Protein AF-H2XNR4-F1 (afdb_monomer_lite)

Organism: Ciona intestinalis (NCBI:txid7719)

Structure (mmCIF, N/CA/C/O backbone):
data_AF-H2XNR4-F1
#
_entry.id   AF-H2XNR4-F1
#
loop_
_atom_site.group_PDB
_atom_site.id
_atom_site.type_symbol
_atom_site.label_atom_id
_atom_site.label_alt_id
_atom_site.label_comp_id
_atom_site.label_asym_id
_atom_site.label_entity_id
_atom_site.label_seq_id
_atom_site.pdbx_PDB_ins_code
_atom_site.Cartn_x
_atom_site.Cartn_y
_atom_site.Cartn_z
_atom_site.occupancy
_atom_site.B_iso_or_equiv
_atom_site.auth_seq_id
_atom_site.auth_comp_id
_atom_site.auth_asym_id
_atom_site.auth_atom_id
_atom_site.pdbx_PDB_model_num
ATOM 1 N N . MET A 1 1 ? 5.980 47.646 26.791 1.00 34.38 1 MET A N 1
ATOM 2 C CA . MET A 1 1 ? 5.464 47.049 25.540 1.00 34.38 1 MET A CA 1
ATOM 3 C C . MET A 1 1 ? 6.617 46.325 24.869 1.00 34.38 1 MET A C 1
ATOM 5 O O . MET A 1 1 ? 7.585 46.977 24.509 1.00 34.38 1 MET A O 1
ATOM 9 N N . LYS A 1 2 ? 6.590 44.990 24.825 1.00 29.12 2 LYS A N 1
ATOM 10 C CA . LYS A 1 2 ? 7.646 44.173 24.212 1.00 29.12 2 LYS A CA 1
ATOM 11 C C . LYS A 1 2 ? 7.011 43.390 23.066 1.00 29.12 2 LYS A C 1
ATOM 13 O O . LYS A 1 2 ? 6.157 42.546 23.316 1.00 29.12 2 LYS A O 1
ATOM 18 N N . CYS A 1 3 ? 7.383 43.727 21.834 1.00 31.08 3 CYS A N 1
ATOM 19 C CA . CYS A 1 3 ? 6.982 42.993 20.640 1.00 31.08 3 CYS A CA 1
ATOM 20 C C . CYS A 1 3 ? 7.681 41.633 20.652 1.00 31.08 3 CYS A C 1
ATOM 22 O O . CYS A 1 3 ? 8.896 41.557 20.483 1.00 31.08 3 CYS A O 1
ATOM 24 N N . ILE A 1 4 ? 6.918 40.570 20.890 1.00 33.22 4 ILE A N 1
ATOM 25 C CA . ILE A 1 4 ? 7.390 39.199 20.718 1.00 33.22 4 ILE A CA 1
ATOM 26 C C . ILE A 1 4 ? 7.272 38.891 19.228 1.00 33.22 4 ILE A C 1
ATOM 28 O O . ILE A 1 4 ? 6.173 38.782 18.689 1.00 33.22 4 ILE A O 1
ATOM 32 N N . TRP A 1 5 ? 8.419 38.806 18.561 1.00 29.44 5 TRP A N 1
ATOM 33 C CA . TRP A 1 5 ? 8.521 38.272 17.213 1.00 29.44 5 TRP A CA 1
ATOM 34 C C . TRP A 1 5 ? 8.262 36.768 17.293 1.00 29.44 5 TRP A C 1
ATOM 36 O O . TRP A 1 5 ? 9.130 36.008 17.718 1.00 29.44 5 TRP A O 1
ATOM 46 N N . PHE A 1 6 ? 7.063 36.330 16.907 1.00 33.62 6 PHE A N 1
ATOM 47 C CA . PHE A 1 6 ? 6.875 34.941 16.510 1.00 33.62 6 PHE A CA 1
ATOM 48 C C . PHE A 1 6 ? 7.691 34.740 15.236 1.00 33.62 6 PHE A C 1
ATOM 50 O O . PHE A 1 6 ? 7.282 35.140 14.147 1.00 33.62 6 PHE A O 1
ATOM 57 N N . VAL A 1 7 ? 8.874 34.147 15.385 1.00 34.25 7 VAL A N 1
ATOM 58 C CA . VAL A 1 7 ? 9.553 33.478 14.281 1.00 34.25 7 VAL A CA 1
ATOM 59 C C . VAL A 1 7 ? 8.642 32.315 13.904 1.00 34.25 7 VAL A C 1
ATOM 61 O O . VAL A 1 7 ? 8.695 31.240 14.496 1.00 34.25 7 VAL A O 1
ATOM 64 N N . LEU A 1 8 ? 7.730 32.573 12.968 1.00 34.62 8 LEU A N 1
ATOM 65 C CA . LEU A 1 8 ? 7.047 31.534 12.222 1.00 34.62 8 LEU A CA 1
ATOM 66 C C . LEU A 1 8 ? 8.155 30.814 11.441 1.00 34.62 8 LEU A C 1
ATOM 68 O O . LEU A 1 8 ? 8.546 31.242 10.357 1.00 34.62 8 LEU A O 1
ATOM 72 N N . LEU A 1 9 ? 8.701 29.742 12.019 1.00 33.28 9 LEU A N 1
ATOM 73 C CA . LEU A 1 9 ? 9.361 28.682 11.264 1.00 33.28 9 LEU A CA 1
ATOM 74 C C . LEU A 1 9 ? 8.267 28.017 10.424 1.00 33.28 9 LEU A C 1
ATOM 76 O O . LEU A 1 9 ? 7.762 26.945 10.740 1.00 33.28 9 LEU A O 1
ATOM 80 N N . VAL A 1 10 ? 7.833 28.717 9.376 1.00 36.38 10 VAL A N 1
ATOM 81 C CA . VAL A 1 10 ? 7.214 28.072 8.231 1.00 36.38 10 VAL A CA 1
ATOM 82 C C . VAL A 1 10 ? 8.369 27.296 7.631 1.00 36.38 10 VAL A C 1
ATOM 84 O O . VAL A 1 10 ? 9.196 27.865 6.919 1.00 36.38 10 VAL A O 1
ATOM 87 N N . GLU A 1 11 ? 8.460 26.003 7.936 1.00 33.47 11 GLU A N 1
ATOM 88 C CA . GLU A 1 11 ? 8.956 25.097 6.914 1.00 33.47 11 GLU A CA 1
ATOM 89 C C . GLU A 1 11 ? 7.993 25.283 5.749 1.00 33.47 11 GLU A C 1
ATOM 91 O O . GLU A 1 11 ? 6.908 24.706 5.675 1.00 33.47 11 GLU A O 1
ATOM 96 N N . VAL A 1 12 ? 8.353 26.226 4.879 1.00 36.81 12 VAL A N 1
ATOM 97 C CA . VAL A 1 12 ? 7.831 26.273 3.536 1.00 36.81 12 VAL A CA 1
ATOM 98 C C . VAL A 1 12 ? 8.310 24.935 3.021 1.00 36.81 12 VAL A C 1
ATOM 100 O O . VAL A 1 12 ? 9.491 24.789 2.711 1.00 36.81 12 VAL A O 1
ATOM 103 N N . MET A 1 13 ? 7.430 23.929 3.027 1.00 38.56 13 MET A N 1
ATOM 104 C CA . MET A 1 13 ? 7.591 22.801 2.134 1.00 38.56 13 MET A CA 1
ATOM 105 C C . MET A 1 13 ? 7.579 23.454 0.766 1.00 38.56 13 MET A C 1
ATOM 107 O O . MET A 1 13 ? 6.524 23.711 0.185 1.00 38.56 13 MET A O 1
ATOM 111 N N . SER A 1 14 ? 8.756 23.871 0.317 1.00 37.69 14 SER A N 1
ATOM 112 C CA . SER A 1 14 ? 8.965 24.262 -1.042 1.00 37.69 14 SER A CA 1
ATOM 113 C C . SER A 1 14 ? 8.650 22.981 -1.786 1.00 37.69 14 SER A C 1
ATOM 115 O O . SER A 1 14 ? 9.439 22.041 -1.842 1.00 37.69 14 SER A O 1
ATOM 117 N N . VAL A 1 15 ? 7.429 22.921 -2.312 1.00 42.47 15 VAL A N 1
ATOM 118 C CA . VAL A 1 15 ? 7.098 22.087 -3.455 1.00 42.47 15 VAL A CA 1
ATOM 119 C C . VAL A 1 15 ? 7.904 22.694 -4.600 1.00 42.47 15 VAL A C 1
ATOM 121 O O . VAL A 1 15 ? 7.387 23.354 -5.490 1.00 42.47 15 VAL A O 1
ATOM 124 N N . VAL A 1 16 ? 9.230 22.573 -4.505 1.00 39.50 16 VAL A N 1
ATOM 125 C CA . VAL A 1 16 ? 10.059 22.475 -5.682 1.00 39.50 16 VAL A CA 1
ATOM 126 C C . VAL A 1 16 ? 9.494 21.253 -6.366 1.00 39.50 16 VAL A C 1
ATOM 128 O O . VAL A 1 16 ? 9.394 20.210 -5.724 1.00 39.50 16 VAL A O 1
ATOM 131 N N 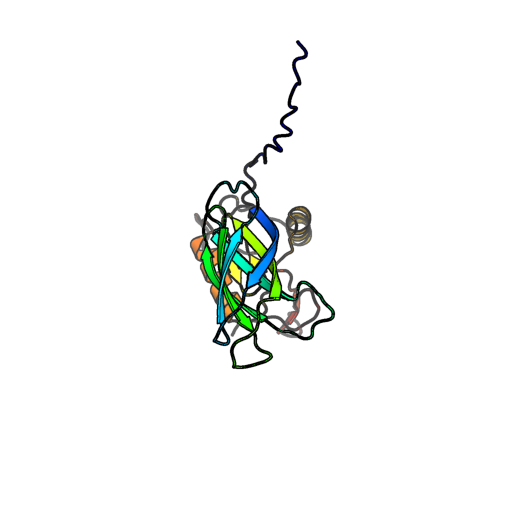. ASP A 1 17 ? 9.049 21.480 -7.593 1.00 47.00 17 ASP A N 1
ATOM 132 C CA . ASP A 1 17 ? 8.552 20.638 -8.685 1.00 47.00 17 ASP A CA 1
ATOM 133 C C . ASP A 1 17 ? 9.186 19.231 -8.827 1.00 47.00 17 ASP A C 1
ATOM 135 O O . ASP A 1 17 ? 9.475 18.730 -9.912 1.00 47.00 17 ASP A O 1
ATOM 139 N N . SER A 1 18 ? 9.457 18.556 -7.718 1.00 53.56 18 SER A N 1
ATOM 140 C CA . SER A 1 18 ? 9.774 17.153 -7.687 1.00 53.56 18 SER A CA 1
ATOM 141 C C . SER A 1 18 ? 8.444 16.480 -7.957 1.00 53.56 18 SER A C 1
ATOM 143 O O . SER A 1 18 ? 7.529 16.575 -7.139 1.00 53.56 18 SER A O 1
ATOM 145 N N . HIS A 1 19 ? 8.325 15.759 -9.066 1.00 64.75 19 HIS A N 1
ATOM 146 C CA . HIS A 1 19 ? 7.203 14.853 -9.333 1.00 64.75 19 HIS A CA 1
ATOM 147 C C . HIS A 1 19 ? 7.166 13.677 -8.324 1.00 64.75 19 HIS A C 1
ATOM 149 O O . HIS A 1 19 ? 6.643 12.599 -8.599 1.00 64.75 19 HIS A O 1
ATOM 155 N N . ARG A 1 20 ? 7.779 13.856 -7.151 1.00 73.69 20 ARG A N 1
ATOM 156 C CA . ARG A 1 20 ? 7.877 12.912 -6.064 1.00 73.69 20 ARG A CA 1
ATOM 157 C C . ARG A 1 20 ? 6.566 12.936 -5.270 1.00 73.69 20 ARG A C 1
ATOM 159 O O . ARG A 1 20 ? 6.111 14.007 -4.868 1.00 73.69 20 ARG A O 1
ATOM 166 N N . PRO A 1 21 ? 6.009 11.758 -4.966 1.00 79.75 21 PRO A N 1
ATOM 167 C CA . PRO A 1 21 ? 5.040 11.571 -3.897 1.00 79.75 21 PRO A CA 1
ATOM 168 C C . PRO A 1 21 ? 5.438 12.288 -2.598 1.00 79.75 21 PRO A C 1
ATOM 170 O O . PRO A 1 21 ? 6.484 11.997 -2.015 1.00 79.75 21 PRO A O 1
ATOM 173 N N . LEU A 1 22 ? 4.585 13.182 -2.101 1.00 83.69 22 LEU A N 1
ATOM 174 C CA . LEU A 1 22 ? 4.679 13.668 -0.729 1.00 83.69 22 LEU A CA 1
ATOM 175 C C . LEU A 1 22 ? 4.182 12.556 0.196 1.00 83.69 22 LEU A C 1
ATOM 177 O O . LEU A 1 22 ? 3.009 12.187 0.168 1.00 83.69 22 LEU A O 1
ATOM 181 N N . THR A 1 23 ? 5.086 12.030 1.010 1.00 86.06 23 THR A N 1
ATOM 182 C CA . THR A 1 23 ? 4.818 10.944 1.953 1.00 86.06 23 THR A CA 1
ATOM 183 C C . THR A 1 23 ? 4.864 11.469 3.379 1.00 86.06 23 THR A C 1
ATOM 185 O O . THR A 1 23 ? 5.853 12.096 3.752 1.00 86.06 23 THR A O 1
ATOM 188 N N . ASN A 1 24 ? 3.845 11.175 4.183 1.00 88.75 24 ASN A N 1
ATOM 189 C CA . ASN A 1 24 ? 3.794 11.558 5.596 1.00 88.75 24 ASN A CA 1
ATOM 190 C C . ASN A 1 24 ? 3.472 10.344 6.463 1.0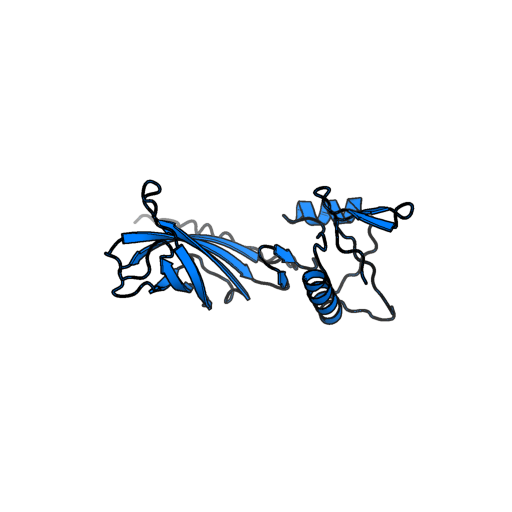0 88.75 24 ASN A C 1
ATOM 192 O O . ASN A 1 24 ? 2.811 9.418 6.000 1.00 88.75 24 ASN A O 1
ATOM 196 N N . GLY A 1 25 ? 3.873 10.369 7.728 1.00 92.38 25 GLY A N 1
ATOM 197 C CA . GLY A 1 25 ? 3.494 9.346 8.693 1.00 92.38 25 GLY A CA 1
ATOM 198 C C . GLY A 1 25 ? 3.378 9.915 10.094 1.00 92.38 25 GLY A C 1
ATOM 199 O O . GLY A 1 25 ? 3.885 11.000 10.381 1.00 92.38 25 GLY A O 1
ATOM 200 N N . GLY A 1 26 ? 2.703 9.174 10.959 1.00 94.69 26 GLY A N 1
ATOM 201 C CA . GLY A 1 26 ? 2.514 9.560 12.344 1.00 94.69 26 GLY A CA 1
ATOM 202 C C . GLY A 1 26 ? 1.757 8.506 13.131 1.00 94.69 26 GLY A C 1
ATOM 203 O O . GLY A 1 26 ? 1.441 7.429 12.629 1.00 94.69 26 GLY A O 1
ATOM 204 N N . SER A 1 27 ? 1.452 8.853 14.373 1.00 96.31 27 SER A N 1
ATOM 205 C CA . SER A 1 27 ? 0.679 8.015 15.280 1.00 96.31 27 SER A CA 1
ATOM 206 C C . SER A 1 27 ? -0.340 8.877 16.009 1.00 96.31 27 SER A C 1
ATOM 208 O O . SER A 1 27 ? -0.062 10.032 16.332 1.00 96.31 27 SER A O 1
ATOM 210 N N . TYR A 1 28 ? -1.515 8.323 16.282 1.00 96.94 28 TYR A N 1
ATOM 211 C CA . TYR A 1 28 ? -2.563 9.003 17.035 1.00 96.94 28 TYR A CA 1
ATOM 212 C C . TYR A 1 28 ? -3.223 8.021 17.995 1.00 96.94 28 TYR A C 1
ATOM 214 O O . TYR A 1 28 ? -3.577 6.905 17.610 1.00 96.94 28 TYR A O 1
ATOM 222 N N . GLU A 1 29 ? -3.377 8.424 19.252 1.00 97.50 29 GLU A N 1
ATOM 223 C CA . GLU A 1 29 ? -4.048 7.601 20.250 1.00 97.50 29 GLU A CA 1
ATOM 224 C C . GLU A 1 29 ? -5.550 7.885 20.263 1.00 97.50 29 GLU A C 1
ATOM 226 O O . GLU A 1 29 ? -5.987 9.032 20.343 1.00 97.50 29 GLU A O 1
ATOM 231 N N . VAL A 1 30 ? -6.342 6.815 20.233 1.00 96.44 30 VAL A N 1
ATOM 232 C CA . VAL A 1 30 ? -7.797 6.852 20.375 1.00 96.44 30 VAL A CA 1
ATOM 233 C C . VAL A 1 30 ? -8.223 5.996 21.561 1.00 96.44 30 VAL A C 1
ATOM 235 O O . VAL A 1 30 ? -7.723 4.892 21.768 1.00 96.44 30 VAL A O 1
ATOM 238 N N . SER A 1 31 ? -9.176 6.492 22.350 1.00 95.50 31 SER A N 1
ATOM 239 C CA . SER A 1 31 ? -9.790 5.727 23.439 1.00 95.50 31 SER A CA 1
ATOM 240 C C . SER A 1 31 ? -11.157 5.215 22.997 1.00 95.50 31 SER A C 1
ATOM 242 O O . SER A 1 31 ? -12.114 5.988 22.905 1.00 95.50 31 SER A O 1
ATOM 244 N N . LEU A 1 32 ? -11.248 3.913 22.722 1.00 93.81 32 LEU A N 1
ATOM 245 C CA . LEU A 1 32 ? -12.424 3.284 22.116 1.00 93.81 32 LEU A CA 1
ATOM 246 C C . LEU A 1 32 ? -12.960 2.150 22.981 1.00 93.81 32 LEU A C 1
ATOM 248 O O . LEU A 1 32 ? -12.201 1.462 23.654 1.00 93.81 32 LEU A O 1
ATOM 252 N N . PHE A 1 33 ? -14.268 1.930 22.902 1.00 92.38 33 PHE A N 1
ATOM 253 C CA . PHE A 1 33 ? -14.963 0.757 23.427 1.00 92.38 33 PHE A CA 1
ATOM 254 C C . PHE A 1 33 ? -15.975 0.294 22.380 1.00 92.38 33 PHE A C 1
ATOM 256 O O . PHE A 1 33 ? -16.395 1.094 21.542 1.00 92.38 33 PHE A O 1
ATOM 263 N N . SER A 1 34 ? -16.387 -0.969 22.422 1.00 92.62 34 SER A N 1
ATOM 264 C CA . SER A 1 34 ? -17.454 -1.442 21.542 1.00 92.62 34 SER A CA 1
ATOM 265 C C . SER A 1 34 ? -18.227 -2.588 22.167 1.00 92.62 34 SER A C 1
ATOM 267 O O . SER A 1 34 ? -17.665 -3.437 22.847 1.00 92.62 34 SER A O 1
ATOM 269 N N . THR A 1 35 ? -19.531 -2.648 21.905 1.00 91.44 35 THR A N 1
ATOM 270 C CA . THR A 1 35 ? -20.361 -3.820 22.227 1.00 91.44 35 THR A CA 1
ATOM 271 C C . THR A 1 35 ? -20.208 -4.941 21.193 1.00 91.44 35 THR A C 1
ATOM 273 O O . THR A 1 35 ? -20.699 -6.049 21.403 1.00 91.44 35 THR A O 1
ATOM 276 N N . LYS A 1 36 ? -19.506 -4.672 20.086 1.00 91.75 36 LYS A N 1
ATOM 277 C CA . LYS A 1 36 ? -19.174 -5.610 19.007 1.00 91.75 36 LYS A CA 1
ATOM 278 C C . LYS A 1 36 ? -17.655 -5.713 18.854 1.00 91.75 36 LYS A C 1
ATOM 280 O O . LYS A 1 36 ? -16.917 -4.911 19.411 1.00 91.75 36 LYS A O 1
ATOM 285 N N . ALA A 1 37 ? -17.189 -6.627 18.009 1.00 91.31 37 ALA A N 1
ATOM 286 C CA . ALA A 1 37 ? -15.773 -6.731 17.659 1.00 91.31 37 ALA A CA 1
ATOM 287 C C . ALA A 1 37 ? -15.244 -5.564 16.795 1.00 91.31 37 ALA A C 1
ATOM 289 O O . ALA A 1 37 ? -14.146 -5.661 16.263 1.00 91.31 37 ALA A O 1
ATOM 290 N N . LYS A 1 38 ? -16.004 -4.485 16.583 1.00 95.12 38 LYS A N 1
ATOM 291 C CA . LYS A 1 38 ? -15.644 -3.396 15.663 1.00 95.12 38 LYS A CA 1
ATOM 292 C C . LYS A 1 38 ? -16.021 -2.044 16.243 1.00 95.12 38 LYS A C 1
ATOM 294 O O . LYS A 1 38 ? -17.085 -1.918 16.852 1.00 95.12 38 LYS A O 1
ATOM 299 N N . SER A 1 39 ? -15.182 -1.036 16.033 1.00 96.19 39 SER A N 1
ATOM 300 C CA . SER A 1 39 ? -15.457 0.362 16.377 1.00 96.19 39 SER A CA 1
ATOM 301 C C . SER A 1 39 ? -14.957 1.285 15.276 1.00 96.19 39 SER A C 1
ATOM 303 O O . SER A 1 39 ? -13.919 1.025 14.677 1.00 96.19 39 SER A O 1
ATOM 305 N N . ILE A 1 40 ? -15.660 2.393 15.053 1.00 97.19 40 ILE A N 1
ATOM 306 C CA . ILE A 1 40 ? -15.215 3.449 14.140 1.00 97.19 40 ILE A CA 1
ATOM 307 C C . ILE A 1 40 ? -14.445 4.504 14.935 1.00 97.19 40 ILE A C 1
ATOM 309 O O . ILE A 1 40 ? -14.815 4.819 16.068 1.00 97.19 40 ILE A O 1
ATOM 313 N N . ALA A 1 41 ? -13.382 5.044 14.344 1.00 97.31 41 ALA A N 1
ATOM 314 C CA . ALA A 1 41 ? -12.635 6.168 14.887 1.00 97.31 41 ALA A CA 1
ATOM 315 C C . ALA A 1 41 ? -12.205 7.131 13.781 1.00 97.31 41 ALA A C 1
ATOM 317 O O . ALA A 1 41 ? -11.940 6.722 12.652 1.00 97.31 41 ALA A O 1
ATOM 318 N N . GLU A 1 42 ? -12.111 8.411 14.127 1.00 98.06 42 GLU A N 1
ATOM 319 C CA . GLU A 1 42 ? -11.472 9.416 13.285 1.00 98.06 42 GLU A CA 1
ATOM 320 C C . GLU A 1 42 ? -10.057 9.668 13.803 1.00 98.06 42 GLU A C 1
ATOM 322 O O . GLU A 1 42 ? -9.851 9.949 14.984 1.00 98.06 42 GLU A O 1
ATOM 327 N N . VAL A 1 43 ? -9.081 9.536 12.909 1.00 97.81 43 VAL A N 1
ATOM 328 C CA . VAL A 1 43 ? -7.660 9.699 13.200 1.00 97.81 43 VAL A CA 1
ATOM 329 C C . VAL A 1 43 ? -7.181 10.989 12.554 1.00 97.81 43 VAL A C 1
ATOM 331 O O . VAL A 1 43 ? -7.339 11.185 11.351 1.00 97.81 43 VAL A O 1
ATOM 334 N N . ILE A 1 44 ? -6.610 11.883 13.359 1.00 96.00 44 ILE A N 1
ATOM 335 C CA . ILE A 1 44 ? -6.176 13.213 12.924 1.00 96.00 44 ILE A CA 1
ATOM 336 C C . ILE A 1 44 ? -4.689 13.158 12.568 1.00 96.00 44 ILE A C 1
ATOM 338 O O . ILE A 1 44 ? -3.884 12.669 13.358 1.00 96.00 44 ILE A O 1
ATOM 342 N N . TYR A 1 45 ? -4.299 13.705 11.412 1.00 93.31 45 TYR A N 1
ATOM 343 C CA . TYR A 1 45 ? -2.887 13.689 10.997 1.00 93.31 45 TYR A CA 1
ATOM 344 C C . TYR A 1 45 ? -1.998 14.648 11.804 1.00 93.31 45 TYR A C 1
ATOM 346 O O . TYR A 1 45 ? -0.779 14.517 11.793 1.00 93.31 45 TYR A O 1
ATOM 354 N N . MET A 1 46 ? -2.599 15.651 12.454 1.00 89.94 46 MET A N 1
ATOM 355 C CA . MET A 1 46 ? -1.912 16.757 13.138 1.00 89.94 46 MET A CA 1
ATOM 356 C C . MET A 1 46 ? -0.946 17.542 12.233 1.00 89.94 46 MET A C 1
ATOM 358 O O . MET A 1 46 ? 0.069 18.065 12.684 1.00 89.94 46 MET A O 1
ATOM 362 N N . MET A 1 47 ? -1.282 17.657 10.947 1.00 87.00 47 MET A N 1
ATOM 363 C CA . MET A 1 47 ? -0.494 18.387 9.955 1.00 87.00 47 MET A CA 1
ATOM 364 C C . MET A 1 47 ? -1.382 19.119 8.952 1.00 87.00 47 MET A C 1
ATOM 366 O O . MET A 1 47 ? -2.507 18.708 8.661 1.00 87.00 47 MET A O 1
ATOM 370 N N . CYS A 1 48 ? -0.849 20.207 8.401 1.00 85.69 48 CYS A N 1
ATOM 371 C CA . CYS A 1 48 ? -1.496 20.996 7.362 1.00 85.69 48 CYS A CA 1
ATOM 372 C C . CYS A 1 48 ? -1.165 20.418 5.982 1.00 85.69 48 CYS A C 1
ATOM 374 O O . CYS A 1 48 ? -0.209 20.842 5.336 1.00 85.69 48 CYS A O 1
ATOM 376 N N . LEU A 1 49 ? -1.955 19.444 5.526 1.00 86.56 49 LEU A N 1
ATOM 377 C CA . LEU A 1 49 ? -1.760 18.848 4.205 1.00 86.56 49 LEU A CA 1
ATOM 378 C C . LEU A 1 49 ? -2.192 19.803 3.078 1.00 86.56 49 LEU A C 1
ATOM 380 O O . LEU A 1 49 ? -3.213 20.489 3.209 1.00 86.56 49 LEU A O 1
ATOM 384 N N . PRO A 1 50 ? -1.476 19.835 1.938 1.00 87.44 50 PRO A N 1
ATOM 385 C CA . PRO A 1 50 ? -1.828 20.706 0.816 1.00 87.44 50 PRO A CA 1
ATOM 386 C C . PRO A 1 50 ? -3.166 20.308 0.166 1.00 87.44 50 PRO A C 1
ATOM 388 O O . PRO A 1 50 ? -3.988 21.175 -0.142 1.00 87.44 50 PRO A O 1
ATOM 391 N N . LYS A 1 51 ? -3.442 19.001 0.050 1.00 91.38 51 LYS A N 1
ATOM 392 C CA . LYS A 1 51 ? -4.716 18.419 -0.414 1.00 91.38 51 LYS A CA 1
ATOM 393 C C . LYS A 1 51 ? -5.069 17.153 0.382 1.00 91.38 51 LYS A C 1
ATOM 395 O O . LYS A 1 51 ? -4.316 16.756 1.265 1.00 91.38 51 LYS A O 1
ATOM 400 N N . VAL A 1 52 ? -6.221 16.550 0.084 1.00 93.50 52 VAL A N 1
ATOM 401 C CA . VAL A 1 52 ? -6.594 15.218 0.596 1.00 93.50 52 VAL A CA 1
ATOM 402 C C . VAL A 1 52 ? -5.565 14.189 0.105 1.00 93.50 52 VAL A C 1
ATOM 404 O O . VAL A 1 52 ? -5.235 14.235 -1.084 1.00 93.50 52 VAL A O 1
ATOM 407 N N . PRO A 1 53 ? -5.038 13.298 0.968 1.00 93.25 53 PRO A N 1
ATOM 408 C CA . PRO A 1 53 ? -4.178 12.214 0.513 1.00 93.25 53 PRO A CA 1
ATOM 409 C C . PRO A 1 53 ? -4.836 11.324 -0.531 1.00 93.25 53 PRO A C 1
ATOM 411 O O . PRO A 1 53 ? -6.021 11.018 -0.436 1.00 93.25 53 PRO A O 1
ATOM 414 N N . ASP A 1 54 ? -4.043 10.883 -1.503 1.00 90.31 54 ASP A N 1
ATOM 415 C CA . ASP A 1 54 ? -4.488 9.935 -2.524 1.00 90.31 54 ASP A CA 1
ATOM 416 C C . ASP A 1 54 ? -4.529 8.502 -1.948 1.00 90.31 54 ASP A C 1
ATOM 418 O O . ASP A 1 54 ? -5.255 7.642 -2.444 1.00 90.31 54 ASP A O 1
ATOM 422 N N . TYR A 1 55 ? -3.782 8.249 -0.863 1.00 91.19 55 TYR A N 1
ATOM 423 C CA . TYR A 1 55 ? -3.770 6.977 -0.143 1.00 91.19 55 TYR A CA 1
ATOM 424 C C . TYR A 1 55 ? -3.400 7.142 1.336 1.00 91.19 55 TYR A C 1
ATOM 426 O O . TYR A 1 55 ? -2.585 7.999 1.695 1.00 91.19 55 TYR A O 1
ATOM 434 N N . VAL A 1 56 ? -3.943 6.256 2.176 1.00 92.56 56 VAL A N 1
ATOM 435 C CA . VAL A 1 56 ? -3.565 6.075 3.582 1.00 92.56 56 VAL A CA 1
ATOM 436 C C . VAL A 1 56 ? -3.436 4.584 3.877 1.00 92.56 56 VAL A C 1
ATOM 438 O O . VAL A 1 56 ? -4.301 3.792 3.513 1.00 92.56 56 VAL A O 1
ATOM 441 N N . HIS A 1 57 ? -2.374 4.214 4.584 1.00 93.19 57 HIS A N 1
ATOM 442 C CA . HIS A 1 57 ? -2.221 2.929 5.250 1.00 93.19 57 HIS A CA 1
ATOM 443 C C . HIS A 1 57 ? -2.196 3.158 6.758 1.00 93.19 57 HIS A C 1
ATOM 445 O O . HIS A 1 57 ? -1.570 4.108 7.227 1.00 93.19 57 HIS A O 1
ATOM 451 N N . ALA A 1 58 ? -2.848 2.287 7.521 1.00 96.06 58 ALA A N 1
ATOM 452 C CA . ALA A 1 58 ? -2.848 2.377 8.970 1.00 96.06 58 ALA A CA 1
ATOM 453 C C . ALA A 1 58 ? -2.821 0.993 9.617 1.00 96.06 58 ALA A C 1
ATOM 455 O O . ALA A 1 58 ? -3.381 0.030 9.096 1.00 96.06 58 ALA A O 1
ATOM 456 N N . THR A 1 59 ? -2.200 0.932 10.788 1.00 97.19 59 THR A N 1
ATOM 457 C CA . THR A 1 59 ? -2.163 -0.232 11.671 1.00 97.19 59 THR A CA 1
ATOM 458 C C . THR A 1 59 ? -2.531 0.199 13.080 1.00 97.19 59 THR A C 1
ATOM 460 O O . THR A 1 59 ? -2.245 1.325 13.478 1.00 97.19 59 THR A O 1
ATOM 463 N N . ALA A 1 60 ? -3.145 -0.692 13.852 1.00 97.25 60 ALA A N 1
ATOM 464 C CA . ALA A 1 60 ? -3.520 -0.414 15.231 1.00 97.25 60 ALA A CA 1
ATOM 465 C C . ALA A 1 60 ? -2.820 -1.382 16.184 1.00 97.25 60 ALA A C 1
ATOM 467 O O . ALA A 1 60 ? -2.698 -2.578 15.912 1.00 97.25 60 ALA A O 1
ATOM 468 N N . ARG A 1 61 ? -2.387 -0.856 17.327 1.00 96.25 61 ARG A N 1
ATOM 469 C CA . ARG A 1 61 ? -1.778 -1.619 18.419 1.00 96.25 61 ARG A CA 1
ATOM 470 C C . ARG A 1 61 ? -2.275 -1.093 19.763 1.00 96.25 61 ARG A C 1
ATOM 472 O O . ARG A 1 61 ? -2.645 0.081 19.854 1.00 96.25 61 ARG A O 1
ATOM 479 N N . PRO A 1 62 ? -2.283 -1.915 20.823 1.00 96.00 62 PRO A N 1
ATOM 480 C CA . PRO A 1 62 ? -2.576 -1.395 22.149 1.00 96.00 62 PRO A CA 1
ATOM 481 C C . PRO A 1 62 ? -1.531 -0.334 22.522 1.00 96.00 62 PRO A C 1
ATOM 483 O O . PRO A 1 62 ? -0.334 -0.528 22.292 1.00 96.00 62 PRO A O 1
ATOM 486 N N . SER A 1 63 ? -1.969 0.788 23.102 1.00 95.75 63 SER A N 1
ATOM 487 C CA . SER A 1 63 ? -1.030 1.826 23.556 1.00 95.75 63 SER A CA 1
ATOM 488 C C . SER A 1 63 ? -0.107 1.310 24.661 1.00 95.75 63 SER A C 1
ATOM 490 O O . SER A 1 63 ? 1.056 1.697 24.728 1.00 95.75 63 SER A O 1
ATOM 492 N N . ASN A 1 64 ? -0.603 0.388 25.496 1.00 93.81 64 ASN A N 1
ATOM 493 C CA . ASN A 1 64 ? 0.232 -0.404 26.390 1.00 93.81 64 ASN A CA 1
ATOM 494 C C . ASN A 1 64 ? 0.709 -1.678 25.658 1.00 93.81 64 ASN A C 1
ATOM 496 O O . ASN A 1 64 ? -0.095 -2.599 25.486 1.00 93.81 64 ASN A O 1
ATOM 500 N N . PRO A 1 65 ? 1.993 -1.774 25.265 1.00 91.12 65 PRO A N 1
ATOM 501 C CA . PRO A 1 65 ? 2.504 -2.892 24.469 1.00 91.12 65 PRO A CA 1
ATOM 502 C C . PRO A 1 65 ? 2.532 -4.226 25.230 1.00 91.12 65 PRO A C 1
ATOM 504 O O . PRO A 1 65 ? 2.675 -5.274 24.609 1.00 91.12 65 PRO A O 1
ATOM 507 N N . SER A 1 66 ? 2.380 -4.210 26.558 1.00 93.50 66 SER A N 1
ATOM 508 C CA . SER A 1 66 ? 2.284 -5.426 27.373 1.00 93.50 66 SER A CA 1
ATOM 509 C C . SER A 1 66 ? 0.934 -6.141 27.228 1.00 93.50 66 SER A C 1
ATOM 511 O O . SER A 1 66 ? 0.791 -7.270 27.694 1.00 93.50 66 SER A O 1
ATOM 513 N N . LEU A 1 67 ? -0.073 -5.496 26.624 1.00 90.62 67 LEU A N 1
ATOM 514 C CA . LEU A 1 67 ? -1.380 -6.106 26.386 1.00 90.62 67 LEU A CA 1
ATOM 515 C C . LEU A 1 67 ? -1.353 -6.967 25.111 1.00 90.62 67 LEU A C 1
ATOM 517 O O . LEU A 1 67 ? -0.865 -6.511 24.079 1.00 90.62 67 LEU A O 1
ATOM 521 N N . PRO A 1 68 ? -1.936 -8.179 25.122 1.00 92.38 68 PRO A N 1
ATOM 522 C CA . PRO A 1 68 ? -1.862 -9.116 23.998 1.00 92.38 68 PRO A CA 1
ATOM 523 C C . PRO A 1 68 ? -2.887 -8.836 22.881 1.00 92.38 68 PRO A C 1
ATOM 525 O O . PRO A 1 68 ? -3.140 -9.706 22.047 1.00 92.38 68 PRO A O 1
ATOM 528 N N . HIS A 1 69 ? -3.520 -7.660 22.880 1.00 93.69 69 HIS A N 1
ATOM 529 C CA . HIS A 1 69 ? -4.607 -7.332 21.959 1.00 93.69 69 HIS A CA 1
ATOM 530 C C . HIS A 1 69 ? -4.103 -7.179 20.529 1.00 93.69 69 HIS A C 1
ATOM 532 O O . HIS A 1 69 ? -3.056 -6.577 20.284 1.00 93.69 69 HIS A O 1
ATOM 538 N N . LYS A 1 70 ? -4.876 -7.702 19.578 1.00 94.69 70 LYS A N 1
ATOM 539 C CA . LYS A 1 70 ? -4.557 -7.636 18.153 1.00 94.69 70 LYS A CA 1
ATOM 540 C C . LYS A 1 70 ? -5.667 -6.914 17.425 1.00 94.69 70 LYS A C 1
ATOM 542 O O . LYS A 1 70 ? -6.840 -7.183 17.674 1.00 94.69 70 LYS A O 1
ATOM 547 N N . PHE A 1 71 ? -5.293 -6.051 16.490 1.00 95.88 71 PHE A N 1
ATOM 548 C CA . PHE A 1 71 ? -6.247 -5.248 15.745 1.00 95.88 71 PHE A CA 1
ATOM 549 C C . PHE A 1 71 ? -6.018 -5.349 14.242 1.00 95.88 71 PHE A C 1
ATOM 551 O O . PHE A 1 71 ? -4.879 -5.350 13.781 1.00 95.88 71 PHE A O 1
ATOM 558 N N . ASN A 1 72 ? -7.117 -5.369 13.498 1.00 96.44 72 ASN A N 1
ATOM 559 C CA . ASN A 1 72 ? -7.159 -5.064 12.078 1.00 96.44 72 ASN A CA 1
ATOM 560 C C . ASN A 1 72 ? -7.741 -3.664 11.885 1.00 96.44 72 ASN A C 1
ATOM 562 O O . ASN A 1 72 ? -8.602 -3.221 12.647 1.00 96.44 72 ASN A O 1
ATOM 566 N N . VAL A 1 73 ? -7.272 -2.978 10.847 1.00 97.25 73 VAL A N 1
ATOM 567 C CA . VAL A 1 73 ? -7.711 -1.627 10.501 1.00 97.25 73 VAL A CA 1
ATOM 568 C C . VAL A 1 73 ? -8.189 -1.620 9.061 1.00 97.25 73 VAL A C 1
ATOM 570 O O . VAL A 1 73 ? -7.493 -2.103 8.171 1.00 97.25 73 VAL A O 1
ATOM 573 N N . THR A 1 74 ? -9.365 -1.044 8.837 1.00 97.31 74 THR A N 1
ATOM 574 C CA . THR A 1 74 ? -9.901 -0.780 7.500 1.00 97.31 74 THR A CA 1
ATOM 575 C C . THR A 1 74 ? -10.097 0.719 7.337 1.00 97.31 74 THR A C 1
ATOM 577 O O . THR A 1 74 ? -10.779 1.343 8.148 1.00 97.31 74 THR A O 1
ATOM 580 N N . ILE A 1 75 ? -9.506 1.305 6.294 1.00 96.94 75 ILE A N 1
ATOM 581 C CA . ILE A 1 75 ? -9.735 2.711 5.946 1.00 96.94 75 ILE A CA 1
ATOM 582 C C . ILE A 1 75 ? -11.124 2.830 5.315 1.00 96.94 75 ILE A C 1
ATOM 584 O O . ILE A 1 75 ? -11.400 2.182 4.308 1.00 96.94 75 ILE A O 1
ATOM 588 N N . LEU A 1 76 ? -11.990 3.650 5.907 1.00 97.81 76 LEU A N 1
ATOM 589 C CA . LEU A 1 76 ? -13.340 3.907 5.401 1.00 97.81 76 LEU A CA 1
ATOM 590 C C . LEU A 1 76 ? -13.404 5.188 4.567 1.00 97.81 76 LEU A C 1
ATOM 592 O O . LEU A 1 76 ? -14.086 5.229 3.548 1.00 97.81 76 LEU A O 1
ATOM 596 N N . GLU A 1 77 ? -12.699 6.236 4.997 1.00 98.06 77 GLU A N 1
ATOM 597 C CA . GLU A 1 77 ? -12.716 7.542 4.337 1.00 98.06 77 GLU A CA 1
ATOM 598 C C . GLU A 1 77 ? -11.392 8.274 4.565 1.00 98.06 77 GLU A C 1
ATOM 600 O O . GLU A 1 77 ? -10.854 8.256 5.672 1.00 98.06 77 GLU A O 1
ATOM 605 N N . ILE A 1 78 ? -10.887 8.965 3.542 1.00 97.44 78 ILE A N 1
ATOM 606 C CA . ILE A 1 78 ? -9.691 9.807 3.628 1.00 97.44 78 ILE A CA 1
ATOM 607 C C . ILE A 1 78 ? -10.118 11.263 3.448 1.00 97.44 78 ILE A C 1
ATOM 609 O O . ILE A 1 78 ? -10.706 11.628 2.432 1.00 97.44 78 ILE A O 1
ATOM 613 N N . LYS A 1 79 ? -9.800 12.107 4.430 1.00 96.50 79 LYS A N 1
ATOM 614 C CA . LYS A 1 79 ? -10.078 13.547 4.411 1.00 96.50 79 LYS A CA 1
ATOM 615 C C . LYS A 1 79 ? -8.769 14.333 4.409 1.00 96.50 79 LYS A C 1
ATOM 617 O O . LYS A 1 79 ? -7.677 13.783 4.517 1.00 96.50 79 LYS A O 1
ATOM 622 N N . LYS A 1 80 ? -8.869 15.659 4.287 1.00 93.38 80 LYS A N 1
ATOM 623 C CA . LYS A 1 80 ? -7.696 16.547 4.232 1.00 93.38 80 LYS A CA 1
ATOM 624 C C . LYS A 1 80 ? -6.919 16.616 5.550 1.00 93.38 80 LYS A C 1
ATOM 626 O O . LYS A 1 80 ? -5.710 16.782 5.518 1.00 93.38 80 LYS A O 1
ATOM 631 N N . LEU A 1 81 ? -7.597 16.531 6.693 1.00 93.94 81 LEU A N 1
ATOM 632 C CA . LEU A 1 81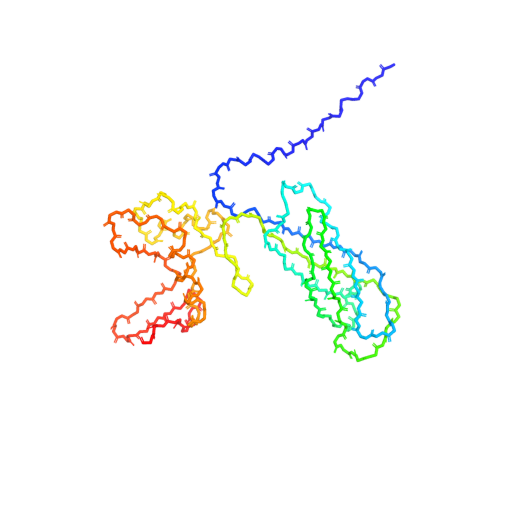 ? -6.982 16.701 8.021 1.00 93.94 81 LEU A CA 1
ATOM 633 C C . LEU A 1 81 ? -7.074 15.442 8.896 1.00 93.94 81 LEU A C 1
ATOM 635 O O . LEU A 1 81 ? -6.476 15.387 9.971 1.00 93.94 81 LEU A O 1
ATOM 639 N N . SER A 1 82 ? -7.811 14.439 8.431 1.00 97.25 82 SER A N 1
ATOM 640 C CA . SER A 1 82 ? -8.086 13.202 9.148 1.00 97.25 82 SER A CA 1
ATOM 641 C C . SER A 1 82 ? -8.404 12.066 8.177 1.00 97.25 82 SER A C 1
ATOM 643 O O . SER A 1 82 ? -8.506 12.264 6.965 1.00 97.25 82 SER A O 1
ATOM 645 N N . PHE A 1 83 ? -8.595 10.873 8.715 1.00 98.12 83 PHE A N 1
ATOM 646 C CA . PHE A 1 83 ? -9.196 9.742 8.023 1.00 98.12 83 PHE A CA 1
ATOM 647 C C . PHE A 1 83 ? -10.065 8.958 9.002 1.00 98.12 83 PHE A C 1
ATOM 649 O O . PHE A 1 83 ? -9.841 8.982 10.214 1.00 98.12 83 PHE A O 1
ATOM 656 N N . ILE A 1 84 ? -11.083 8.287 8.475 1.00 98.38 84 ILE A N 1
ATOM 657 C CA . ILE A 1 84 ? -11.983 7.438 9.250 1.00 98.38 84 ILE A CA 1
ATOM 658 C C . ILE A 1 84 ? -11.549 5.990 9.073 1.00 98.38 84 ILE A C 1
ATOM 660 O O . ILE A 1 84 ? -11.347 5.525 7.949 1.00 98.38 84 ILE A O 1
ATOM 664 N N . VAL A 1 85 ? -11.454 5.274 10.189 1.00 98.25 85 VAL A N 1
ATOM 665 C CA . VAL A 1 85 ? -11.127 3.851 10.224 1.00 98.25 85 VAL A CA 1
ATOM 666 C C . VAL A 1 85 ? -12.187 3.041 10.946 1.00 98.25 85 VAL A C 1
ATOM 668 O O . VAL A 1 85 ? -12.767 3.495 11.931 1.00 98.25 85 VAL A O 1
ATOM 671 N N . GLU A 1 86 ? -12.385 1.811 10.488 1.00 98.00 86 GLU A N 1
ATOM 672 C CA . GLU A 1 86 ? -12.958 0.737 11.290 1.00 98.00 86 GLU A CA 1
ATOM 673 C C . GLU A 1 86 ? -11.813 -0.064 11.914 1.00 98.00 86 GLU A C 1
ATOM 675 O O . GLU A 1 86 ? -10.934 -0.565 11.210 1.00 98.00 86 GLU A O 1
ATOM 680 N N . ILE A 1 87 ? -11.822 -0.172 13.239 1.00 97.31 87 ILE A N 1
ATOM 681 C CA . ILE A 1 87 ? -10.873 -0.962 14.017 1.00 97.31 87 ILE A CA 1
ATOM 682 C C . ILE A 1 87 ? -11.599 -2.203 14.519 1.00 97.31 87 ILE A C 1
ATOM 684 O O . ILE A 1 87 ? -12.589 -2.102 15.249 1.00 97.31 87 ILE A O 1
ATOM 688 N N . GLU A 1 88 ? -11.083 -3.368 14.145 1.00 96.06 88 GLU A N 1
ATOM 689 C CA . GLU A 1 88 ? -11.555 -4.680 14.574 1.00 96.06 88 GLU A CA 1
ATOM 690 C C . GLU A 1 88 ? -10.534 -5.307 15.520 1.00 96.06 88 GLU A C 1
ATOM 692 O O . GLU A 1 88 ? -9.364 -5.414 15.167 1.00 96.06 88 GLU A O 1
ATOM 697 N N . ARG A 1 89 ? -10.945 -5.749 16.708 1.00 94.50 89 ARG A N 1
ATOM 698 C CA . ARG A 1 89 ? -10.084 -6.549 17.587 1.00 94.50 89 ARG A CA 1
ATOM 699 C C . ARG A 1 89 ? -10.236 -7.999 17.172 1.00 94.50 89 ARG A C 1
ATOM 701 O O . ARG A 1 89 ? -11.338 -8.530 17.185 1.00 94.50 89 ARG A O 1
ATOM 708 N N . VAL A 1 90 ? -9.131 -8.629 16.803 1.00 94.38 90 VAL A N 1
ATOM 709 C CA . VAL A 1 90 ? -9.140 -9.957 16.173 1.00 94.38 90 VAL A CA 1
ATOM 710 C C . VAL A 1 90 ? -8.820 -11.087 17.147 1.00 94.38 90 VAL A C 1
ATOM 712 O O . VAL A 1 90 ? -8.987 -12.252 16.805 1.00 94.38 90 VAL A O 1
ATOM 715 N N . ASP A 1 91 ? -8.375 -10.774 18.368 1.00 91.25 91 ASP A N 1
ATOM 716 C CA . ASP A 1 91 ? -8.175 -11.772 19.428 1.00 91.25 91 ASP A CA 1
ATOM 717 C C . ASP A 1 91 ? -9.479 -12.194 20.130 1.00 91.25 91 ASP A C 1
ATOM 719 O O . ASP A 1 91 ? -9.463 -13.139 20.915 1.00 91.25 91 ASP A O 1
ATOM 723 N N . GLN A 1 92 ? -10.613 -11.547 19.842 1.00 87.19 92 GLN A N 1
ATOM 724 C CA . GLN A 1 92 ? -11.931 -11.944 20.350 1.00 87.19 92 GLN A CA 1
ATOM 725 C C . GLN A 1 92 ? -13.064 -11.484 19.422 1.00 87.19 92 GLN A C 1
ATOM 727 O O . GLN A 1 92 ? -12.982 -10.424 18.816 1.00 87.19 92 GLN A O 1
ATOM 732 N N . ALA A 1 93 ? -14.159 -12.246 19.358 1.00 83.62 93 ALA A N 1
ATOM 733 C CA . ALA A 1 93 ? -15.309 -11.940 18.494 1.00 83.62 93 ALA A CA 1
ATOM 734 C C . ALA A 1 93 ? -16.402 -11.080 19.171 1.00 83.62 93 ALA A C 1
ATOM 736 O O . ALA A 1 93 ? -17.414 -10.748 18.553 1.00 83.62 93 ALA A O 1
ATOM 737 N N . THR A 1 94 ? -16.231 -10.735 20.448 1.00 89.94 94 THR A N 1
ATOM 738 C CA . THR A 1 94 ? -17.209 -9.989 21.255 1.00 89.94 94 THR A CA 1
ATOM 739 C C . THR A 1 94 ? -16.804 -8.529 21.449 1.00 89.94 94 THR A C 1
ATOM 741 O O . THR A 1 94 ? -15.686 -8.125 21.123 1.00 89.94 94 THR A O 1
ATOM 744 N N . GLY A 1 95 ? -17.711 -7.745 22.041 1.00 89.75 95 GLY A N 1
ATOM 745 C CA . GLY A 1 95 ? -17.405 -6.405 22.535 1.00 89.75 95 GLY A CA 1
ATOM 746 C C . GLY A 1 95 ? -16.205 -6.356 23.483 1.00 89.75 95 GLY A C 1
ATOM 747 O O . GLY A 1 95 ? -15.829 -7.359 24.095 1.00 89.75 95 GLY A O 1
ATOM 748 N N . TRP A 1 96 ? -15.604 -5.176 23.589 1.00 91.81 96 TRP A N 1
ATOM 749 C CA . TRP A 1 96 ? -14.462 -4.888 24.444 1.00 91.81 96 TRP A CA 1
ATOM 750 C C . TRP A 1 96 ? -14.653 -3.595 25.231 1.00 91.81 96 TRP A C 1
ATOM 752 O O . TRP A 1 96 ? -15.282 -2.634 24.771 1.00 91.81 96 TRP A O 1
ATOM 762 N N . ASP A 1 97 ? -14.036 -3.575 26.408 1.00 92.38 97 ASP A N 1
ATOM 763 C CA . ASP A 1 97 ? -14.007 -2.414 27.284 1.00 92.38 97 ASP A CA 1
ATOM 764 C C . ASP A 1 97 ? -13.201 -1.263 26.690 1.00 92.38 97 ASP A C 1
ATOM 766 O O . ASP A 1 97 ? -12.395 -1.425 25.769 1.00 92.38 97 ASP A O 1
ATOM 770 N N . ARG A 1 98 ? -13.421 -0.076 27.258 1.00 94.38 98 ARG A N 1
ATOM 771 C CA . ARG A 1 98 ? -12.695 1.126 26.867 1.00 94.38 98 ARG A CA 1
ATOM 772 C C . ARG A 1 98 ? -11.194 0.929 27.064 1.00 94.38 98 ARG A C 1
ATOM 774 O O . ARG A 1 98 ? -10.746 0.744 28.191 1.00 94.38 98 ARG A O 1
ATOM 781 N N . MET A 1 99 ? -10.423 1.048 25.986 1.00 94.44 99 MET A N 1
ATOM 782 C CA . MET A 1 99 ? -8.964 0.959 26.028 1.00 94.44 99 MET A CA 1
ATOM 783 C C . MET A 1 99 ? -8.295 1.974 25.092 1.00 94.44 99 MET A C 1
ATOM 785 O O . MET A 1 99 ? -8.887 2.354 24.076 1.00 94.44 99 MET A O 1
ATOM 789 N N . PRO A 1 100 ? -7.077 2.432 25.429 1.00 96.75 100 PRO A N 1
ATOM 790 C CA . PRO A 1 100 ? -6.271 3.252 24.538 1.00 96.75 100 PRO A CA 1
ATOM 791 C C . PRO A 1 100 ? -5.627 2.385 23.446 1.00 96.75 100 PRO A C 1
ATOM 793 O O . PRO A 1 100 ? -4.970 1.374 23.720 1.00 96.75 100 PRO A O 1
ATOM 796 N N . ILE A 1 101 ? -5.833 2.792 22.199 1.00 97.12 101 ILE A N 1
ATOM 797 C CA . ILE A 1 101 ? -5.296 2.156 20.998 1.00 97.12 101 ILE A CA 1
ATOM 798 C C . ILE A 1 101 ? -4.487 3.213 20.259 1.00 97.12 101 ILE A C 1
ATOM 800 O O . ILE A 1 101 ? -4.994 4.294 19.961 1.00 97.12 101 ILE A O 1
ATOM 804 N N . THR A 1 102 ? -3.238 2.898 19.935 1.00 98.00 102 THR A N 1
ATOM 805 C CA . THR A 1 102 ? -2.432 3.738 19.053 1.00 98.00 102 THR A CA 1
ATOM 806 C C . THR A 1 102 ? -2.655 3.294 17.615 1.00 98.00 102 THR A C 1
ATOM 808 O O . THR A 1 102 ? -2.434 2.127 17.283 1.00 98.00 102 THR A O 1
ATOM 811 N N . VAL A 1 103 ? -3.085 4.226 16.767 1.00 98.06 103 VAL A N 1
ATOM 812 C CA . VAL A 1 103 ? -3.154 4.040 15.318 1.00 98.06 103 VAL A CA 1
ATOM 813 C C . VAL A 1 103 ? -1.914 4.670 14.704 1.00 98.06 103 VAL A C 1
ATOM 815 O O . VAL A 1 103 ? -1.786 5.894 14.676 1.00 98.06 103 VAL A O 1
ATOM 818 N N . ASP A 1 104 ? -1.003 3.828 14.230 1.00 97.38 104 ASP A N 1
ATOM 819 C CA . ASP A 1 104 ? 0.141 4.244 13.425 1.00 97.38 104 ASP A CA 1
ATOM 820 C C . ASP A 1 104 ? -0.305 4.318 11.964 1.00 97.38 104 ASP A C 1
ATOM 822 O O . ASP A 1 104 ? -1.016 3.436 11.474 1.00 97.38 104 ASP A O 1
ATOM 826 N N . TRP A 1 105 ? 0.082 5.373 11.261 1.00 95.62 105 TRP A N 1
ATOM 827 C CA . TRP A 1 105 ? -0.394 5.632 9.913 1.00 95.62 105 TRP A CA 1
ATOM 828 C C . TRP A 1 105 ? 0.687 6.210 9.014 1.00 95.62 105 TRP A C 1
ATOM 830 O O . TRP A 1 105 ? 1.660 6.831 9.444 1.00 95.62 105 TRP A O 1
ATOM 840 N N . PHE A 1 106 ? 0.471 6.004 7.724 1.00 92.38 106 PHE A N 1
ATOM 841 C CA . PHE A 1 106 ? 1.274 6.513 6.636 1.00 92.38 106 PHE A CA 1
ATOM 842 C C . PHE A 1 106 ? 0.340 6.984 5.517 1.00 92.38 106 PHE A C 1
ATOM 844 O O . PHE A 1 106 ? -0.660 6.335 5.225 1.00 92.38 106 PHE A O 1
ATOM 851 N N . SER A 1 107 ? 0.654 8.102 4.875 1.00 91.06 107 SER A N 1
ATOM 852 C CA . SER A 1 107 ? -0.133 8.668 3.779 1.00 91.06 107 SER A CA 1
ATOM 853 C C . SER A 1 107 ? 0.755 9.089 2.619 1.00 91.06 107 SER A C 1
ATOM 855 O O . SER A 1 107 ? 1.938 9.392 2.799 1.00 91.06 107 SER A O 1
ATOM 857 N N . TYR A 1 108 ? 0.160 9.144 1.433 1.00 89.06 108 TYR A N 1
ATOM 858 C CA . TYR A 1 108 ? 0.817 9.643 0.236 1.00 89.06 108 TYR A CA 1
ATOM 859 C C . TYR A 1 108 ? -0.097 10.591 -0.551 1.00 89.06 108 TYR A C 1
ATOM 861 O O . TYR A 1 108 ? -1.306 10.380 -0.662 1.00 89.06 108 TYR A O 1
ATOM 869 N N . ILE A 1 109 ? 0.515 11.651 -1.080 1.00 87.06 109 ILE A N 1
ATOM 870 C CA . ILE A 1 109 ? -0.071 12.657 -1.963 1.00 87.06 109 ILE A CA 1
ATOM 871 C C . ILE A 1 109 ? 0.796 12.770 -3.229 1.00 87.06 109 ILE A C 1
ATOM 873 O O . ILE A 1 109 ? 1.991 13.031 -3.119 1.00 87.06 109 ILE A O 1
ATOM 877 N N . GLY A 1 110 ? 0.237 12.631 -4.430 1.00 83.00 110 GLY A N 1
ATOM 878 C CA . GLY A 1 110 ? 0.953 12.873 -5.693 1.00 83.00 110 GLY A CA 1
ATOM 879 C C . GLY A 1 110 ? 0.613 11.885 -6.804 1.00 83.00 110 GLY A C 1
ATOM 880 O O . GLY A 1 110 ? -0.431 11.246 -6.762 1.00 83.00 110 GLY A O 1
ATOM 881 N N . ASN A 1 111 ? 1.505 11.736 -7.786 1.00 76.31 111 ASN A N 1
ATOM 882 C CA . ASN A 1 111 ? 1.323 10.829 -8.923 1.00 76.31 111 ASN A CA 1
ATOM 883 C C . ASN A 1 111 ? 2.097 9.531 -8.693 1.00 76.31 111 ASN A C 1
ATOM 885 O O . ASN A 1 111 ? 3.323 9.522 -8.647 1.00 76.31 111 ASN A O 1
ATOM 889 N N . GLY A 1 112 ? 1.370 8.436 -8.540 1.00 81.50 112 GLY A N 1
ATOM 890 C CA . GLY A 1 112 ? 1.894 7.186 -8.028 1.00 81.50 112 GLY A CA 1
ATOM 891 C C . GLY A 1 112 ? 0.782 6.156 -7.913 1.00 81.50 112 GLY A C 1
ATOM 892 O O . GLY A 1 112 ? -0.396 6.429 -8.134 1.00 81.50 112 GLY A O 1
ATOM 893 N N . LEU A 1 113 ? 1.191 4.949 -7.592 1.00 85.81 113 LEU A N 1
ATOM 894 C CA . LEU A 1 113 ? 0.366 3.765 -7.499 1.00 85.81 113 LEU A CA 1
ATOM 895 C C . LEU A 1 113 ? 0.759 3.050 -6.216 1.00 85.81 113 LEU A C 1
ATOM 897 O O . LEU A 1 113 ? 1.943 2.952 -5.902 1.00 85.81 113 LEU A O 1
ATOM 901 N N . VAL A 1 114 ? -0.213 2.482 -5.513 1.00 84.25 114 VAL A N 1
ATOM 902 C CA . VAL A 1 114 ? 0.071 1.601 -4.383 1.00 84.25 114 VAL A CA 1
ATOM 903 C C . VAL A 1 114 ? -0.178 0.155 -4.781 1.00 84.25 114 VAL A C 1
ATOM 905 O O . VAL A 1 114 ? -1.238 -0.180 -5.304 1.00 84.25 114 VAL A O 1
ATOM 908 N N . TYR A 1 115 ? 0.799 -0.705 -4.509 1.00 86.94 115 TYR A N 1
ATOM 909 C CA . TYR A 1 115 ? 0.636 -2.153 -4.568 1.00 86.94 115 TYR A CA 1
ATOM 910 C C . TYR A 1 115 ? 1.085 -2.747 -3.238 1.00 86.94 115 TYR A C 1
ATOM 912 O O . TYR A 1 115 ? 2.258 -2.652 -2.871 1.00 86.94 115 TYR A O 1
ATOM 920 N N . GLN A 1 116 ? 0.144 -3.348 -2.505 1.00 85.31 116 GLN A N 1
ATOM 921 C CA . GLN A 1 116 ? 0.363 -3.816 -1.135 1.00 85.31 116 GLN A CA 1
ATOM 922 C C . GLN A 1 116 ? 0.933 -2.680 -0.258 1.00 85.31 116 GLN A C 1
ATOM 924 O O . GLN A 1 116 ? 0.288 -1.650 -0.087 1.00 85.31 116 GLN A O 1
ATOM 929 N N . ASN A 1 117 ? 2.155 -2.841 0.254 1.00 79.62 117 ASN A N 1
ATOM 930 C CA . ASN A 1 117 ? 2.827 -1.867 1.115 1.00 79.62 117 ASN A CA 1
ATOM 931 C C . ASN A 1 117 ? 3.889 -1.044 0.359 1.00 79.62 117 ASN A C 1
ATOM 933 O O . ASN A 1 117 ? 4.783 -0.472 0.980 1.00 79.62 117 ASN A O 1
ATOM 937 N N . LEU A 1 118 ? 3.837 -1.021 -0.978 1.00 85.00 118 LEU A N 1
ATOM 938 C CA . LEU A 1 118 ? 4.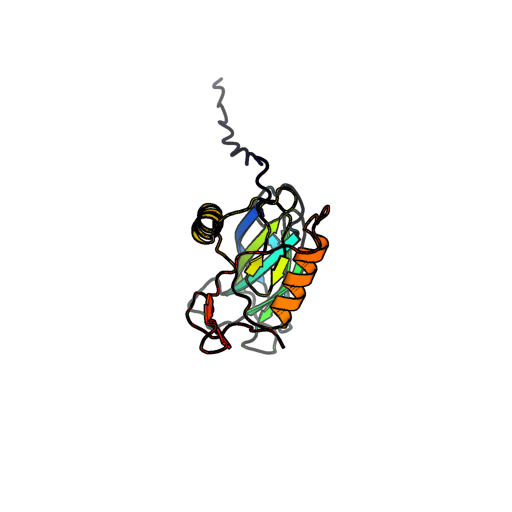772 -0.289 -1.831 1.00 85.00 118 LEU A CA 1
ATOM 939 C C . LEU A 1 118 ? 4.069 0.861 -2.540 1.00 85.00 118 LEU A C 1
ATOM 941 O O . LEU A 1 118 ? 3.011 0.674 -3.137 1.00 85.00 118 LEU A O 1
ATOM 945 N N . ILE A 1 119 ? 4.713 2.026 -2.539 1.00 85.88 119 ILE A N 1
ATOM 946 C CA . ILE A 1 119 ? 4.361 3.139 -3.420 1.00 85.88 119 ILE A CA 1
ATOM 947 C C . ILE A 1 119 ? 5.292 3.076 -4.621 1.00 85.88 119 ILE A C 1
ATOM 949 O O . ILE A 1 119 ? 6.515 3.050 -4.482 1.00 85.88 119 ILE A O 1
ATOM 953 N N . LEU A 1 120 ? 4.696 3.056 -5.798 1.00 87.81 120 LEU A N 1
ATOM 954 C CA . LEU A 1 120 ? 5.349 3.006 -7.089 1.00 87.81 120 LEU A CA 1
ATOM 955 C C . LEU A 1 120 ? 5.091 4.340 -7.775 1.00 87.81 120 LEU A C 1
ATOM 957 O O . LEU A 1 120 ? 3.944 4.761 -7.885 1.00 87.81 120 LEU A O 1
ATOM 961 N N . TRP A 1 121 ? 6.136 5.023 -8.224 1.00 85.88 121 TRP A N 1
ATOM 962 C CA . TRP A 1 121 ? 5.979 6.291 -8.929 1.00 85.88 121 TRP A CA 1
ATOM 963 C C . TRP A 1 121 ? 7.051 6.466 -9.993 1.00 85.88 121 TRP A C 1
ATOM 965 O O . TRP A 1 121 ? 8.148 5.910 -9.892 1.00 85.88 121 TRP A O 1
ATOM 975 N N . PHE A 1 122 ? 6.728 7.277 -10.999 1.00 79.62 122 PHE A N 1
ATOM 976 C CA . PHE A 1 122 ? 7.697 7.750 -11.976 1.00 79.62 122 PHE A CA 1
ATOM 977 C C . PHE A 1 122 ? 8.183 9.148 -11.596 1.00 79.62 122 PHE A C 1
ATOM 979 O O . PHE A 1 122 ? 7.360 10.038 -11.401 1.00 79.62 122 PHE A O 1
ATOM 986 N N . PRO A 1 123 ? 9.502 9.365 -11.493 1.00 67.50 123 PRO A N 1
ATOM 987 C CA . PRO A 1 123 ? 10.041 10.652 -11.071 1.00 67.50 123 PRO A CA 1
ATOM 988 C C . PRO A 1 123 ? 9.953 11.767 -12.122 1.00 67.50 123 PRO A C 1
ATOM 990 O O . PRO A 1 123 ? 10.150 12.919 -11.762 1.00 67.50 123 PRO A O 1
ATOM 993 N N . ASP A 1 124 ? 9.663 11.439 -13.384 1.00 70.06 124 ASP A N 1
ATOM 994 C CA . ASP A 1 124 ? 9.142 12.352 -14.410 1.00 70.06 124 ASP A CA 1
ATOM 995 C C . ASP A 1 124 ? 8.645 11.502 -15.594 1.00 70.06 124 ASP A C 1
ATOM 997 O O . ASP A 1 124 ? 9.434 10.881 -16.307 1.00 70.06 124 ASP A O 1
ATOM 1001 N N . ALA A 1 125 ? 7.328 11.411 -15.782 1.00 66.06 125 ALA A N 1
ATOM 1002 C CA . ALA A 1 125 ? 6.746 10.605 -16.859 1.00 66.06 125 ALA A CA 1
ATOM 1003 C C . ALA A 1 125 ? 6.752 11.318 -18.228 1.00 66.06 125 ALA A C 1
ATOM 1005 O O . ALA A 1 125 ? 6.445 10.703 -19.254 1.00 66.06 125 ALA A O 1
ATOM 1006 N N . THR A 1 126 ? 7.116 12.604 -18.245 1.00 66.81 126 THR A N 1
ATOM 1007 C CA . THR A 1 126 ? 7.179 13.450 -19.443 1.00 66.81 126 THR A CA 1
ATOM 1008 C C . THR A 1 126 ? 8.607 13.599 -19.970 1.00 66.81 126 THR A C 1
ATOM 1010 O O . THR A 1 126 ? 8.814 13.654 -21.183 1.00 66.81 126 THR A O 1
ATOM 1013 N N . ASN A 1 127 ? 9.607 13.570 -19.086 1.00 70.69 127 ASN A N 1
ATOM 1014 C CA . ASN A 1 127 ? 11.020 13.675 -19.435 1.00 70.69 127 ASN A CA 1
ATOM 1015 C C . ASN A 1 127 ? 11.704 12.301 -19.493 1.00 70.69 127 ASN A C 1
ATOM 1017 O O . ASN A 1 127 ? 12.320 11.819 -18.537 1.00 70.69 127 ASN A O 1
ATOM 1021 N N . ARG A 1 128 ? 11.620 11.663 -20.663 1.00 73.06 128 ARG A N 1
ATOM 1022 C CA . ARG A 1 128 ? 12.252 10.363 -20.918 1.00 73.06 128 ARG A CA 1
ATOM 1023 C C . ARG A 1 128 ? 13.753 10.541 -21.150 1.00 73.06 128 ARG A C 1
ATOM 1025 O O . ARG A 1 128 ? 14.199 10.810 -22.262 1.00 73.06 128 ARG A O 1
ATOM 1032 N N . THR A 1 129 ? 14.542 10.358 -20.095 1.00 75.62 129 THR A N 1
ATOM 1033 C CA . THR A 1 129 ? 16.009 10.362 -20.171 1.00 75.62 129 THR A CA 1
ATOM 1034 C C . THR A 1 129 ? 16.556 8.944 -20.289 1.00 75.62 129 THR A C 1
ATOM 1036 O O . THR A 1 129 ? 16.219 8.048 -19.515 1.00 75.62 129 THR A O 1
ATOM 1039 N N . THR A 1 130 ? 17.444 8.728 -21.262 1.00 81.00 130 THR A N 1
ATOM 1040 C CA . THR A 1 130 ? 18.191 7.468 -21.340 1.00 81.00 130 THR A CA 1
ATOM 1041 C C . THR A 1 130 ? 19.246 7.463 -20.241 1.00 81.00 130 THR A C 1
ATOM 1043 O O . THR A 1 130 ? 20.142 8.303 -20.227 1.00 81.00 130 THR A O 1
ATOM 1046 N N . MET A 1 131 ? 19.153 6.507 -19.322 1.00 87.50 131 MET A N 1
ATOM 1047 C CA . MET A 1 131 ? 20.103 6.332 -18.225 1.00 87.50 131 MET A CA 1
ATOM 1048 C C . MET A 1 131 ? 20.513 4.868 -18.108 1.00 87.50 131 MET A C 1
ATOM 1050 O O . MET A 1 131 ? 19.754 3.973 -18.476 1.00 87.50 131 MET A O 1
ATOM 1054 N N . ASN A 1 132 ? 21.715 4.606 -1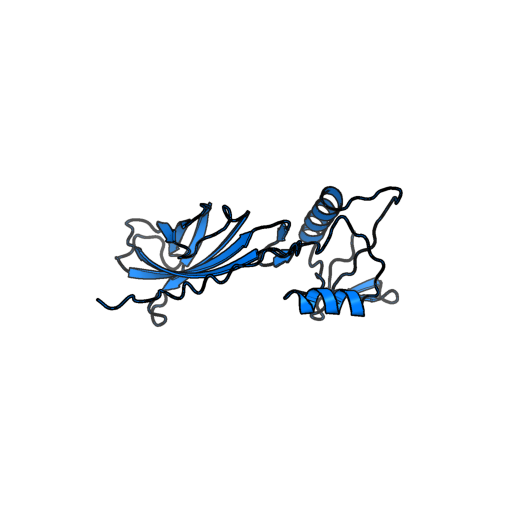7.597 1.00 92.38 132 ASN A N 1
ATOM 1055 C CA . ASN A 1 132 ? 22.122 3.248 -17.240 1.00 92.38 132 ASN A CA 1
ATOM 1056 C C . ASN A 1 132 ? 21.522 2.843 -15.877 1.00 92.38 132 ASN A C 1
ATOM 1058 O O . ASN A 1 132 ? 21.073 3.694 -15.104 1.00 92.38 132 ASN A O 1
ATOM 1062 N N . ARG A 1 133 ? 21.555 1.542 -15.564 1.00 90.81 133 ARG A N 1
ATOM 1063 C CA . ARG A 1 133 ? 20.974 0.988 -14.330 1.00 90.81 133 ARG A CA 1
ATOM 1064 C C . ARG A 1 133 ? 21.552 1.605 -13.052 1.00 90.81 133 ARG A C 1
ATOM 1066 O O . ARG A 1 133 ? 20.799 1.843 -12.115 1.00 90.81 133 ARG A O 1
ATOM 1073 N N . ASN A 1 134 ? 22.856 1.885 -13.003 1.00 94.12 134 ASN A N 1
ATOM 1074 C CA . ASN A 1 134 ? 23.497 2.439 -11.805 1.00 94.12 134 ASN A CA 1
ATOM 1075 C C . ASN A 1 134 ? 23.023 3.871 -11.538 1.00 94.12 134 ASN A C 1
ATOM 1077 O O . ASN A 1 134 ? 22.682 4.204 -10.406 1.00 94.12 134 ASN A O 1
ATOM 1081 N N . THR A 1 135 ? 22.939 4.698 -12.582 1.00 92.75 135 THR A N 1
ATOM 1082 C CA . THR A 1 135 ? 22.397 6.059 -12.494 1.00 92.75 135 THR A CA 1
ATOM 1083 C C . THR A 1 135 ? 20.921 6.041 -12.097 1.00 92.75 135 THR A C 1
ATOM 1085 O O . THR A 1 135 ? 20.540 6.775 -11.189 1.00 92.75 135 THR A O 1
ATOM 1088 N N . ALA A 1 136 ? 20.110 5.164 -12.701 1.00 90.31 136 ALA A N 1
ATOM 1089 C CA . ALA A 1 136 ? 18.698 5.004 -12.348 1.00 90.31 136 ALA A CA 1
ATOM 1090 C C . ALA A 1 136 ? 18.515 4.584 -10.883 1.00 90.31 136 ALA A C 1
ATOM 1092 O O . ALA A 1 136 ? 17.736 5.179 -10.144 1.00 90.31 136 ALA A O 1
ATOM 1093 N N . SER A 1 137 ? 19.289 3.591 -10.438 1.00 92.00 137 SER A N 1
ATOM 1094 C CA . SER A 1 137 ? 19.258 3.119 -9.055 1.00 92.00 137 SER A CA 1
ATOM 1095 C C . SER A 1 137 ? 19.666 4.211 -8.078 1.00 92.00 137 SER A C 1
ATOM 1097 O O . SER A 1 137 ? 18.990 4.399 -7.069 1.00 92.00 137 SER A O 1
ATOM 1099 N N . LYS A 1 138 ? 20.748 4.941 -8.372 1.00 91.75 138 LYS A N 1
ATOM 1100 C CA . LYS A 1 138 ? 21.190 6.064 -7.545 1.00 91.75 138 LYS A CA 1
ATOM 1101 C C . LYS A 1 138 ? 20.109 7.138 -7.458 1.00 91.75 138 LYS A C 1
ATOM 1103 O O . LYS A 1 138 ? 19.806 7.580 -6.360 1.00 91.75 138 LYS A O 1
ATOM 1108 N N . TYR A 1 139 ? 19.482 7.487 -8.579 1.00 87.50 139 TYR A N 1
ATOM 1109 C CA . TYR A 1 139 ? 18.391 8.454 -8.601 1.00 87.50 139 TYR A CA 1
ATOM 1110 C C . TYR A 1 139 ? 17.234 8.028 -7.684 1.00 87.50 139 TYR A C 1
ATOM 1112 O O . TYR A 1 139 ? 16.762 8.827 -6.879 1.00 87.50 139 TYR A O 1
ATOM 1120 N N . CYS A 1 140 ? 16.789 6.768 -7.759 1.00 87.94 140 CYS A N 1
ATOM 1121 C CA . CYS A 1 140 ? 15.730 6.269 -6.880 1.00 87.94 140 CYS A CA 1
ATOM 1122 C C . CYS A 1 140 ? 16.131 6.324 -5.397 1.00 87.94 140 CYS A C 1
ATOM 1124 O O . CYS A 1 140 ? 15.323 6.749 -4.576 1.00 87.94 140 CYS A O 1
ATOM 1126 N N . ILE A 1 141 ? 17.368 5.937 -5.064 1.00 90.38 141 ILE A N 1
ATOM 1127 C CA . ILE A 1 141 ? 17.899 5.963 -3.689 1.00 90.38 141 ILE A CA 1
ATOM 1128 C C . ILE A 1 141 ? 17.972 7.393 -3.152 1.00 90.38 141 ILE A C 1
ATOM 1130 O O . ILE A 1 141 ? 17.485 7.658 -2.055 1.00 90.38 141 ILE A O 1
ATOM 1134 N N . ASP A 1 142 ? 18.513 8.322 -3.942 1.00 87.38 142 ASP A N 1
ATOM 1135 C CA . ASP A 1 142 ? 18.629 9.738 -3.581 1.00 87.38 142 ASP A CA 1
ATOM 1136 C C . ASP A 1 142 ? 17.235 10.379 -3.358 1.00 87.38 142 ASP A C 1
ATOM 1138 O O . ASP A 1 142 ? 17.113 11.380 -2.656 1.00 87.38 142 ASP A O 1
ATOM 1142 N N . ASN A 1 143 ? 16.166 9.766 -3.887 1.00 81.38 143 ASN A N 1
ATOM 1143 C CA . ASN A 1 143 ? 14.768 10.167 -3.691 1.00 81.38 143 ASN A CA 1
ATOM 1144 C C . ASN A 1 143 ? 14.009 9.327 -2.641 1.00 81.38 143 ASN A C 1
ATOM 1146 O O . ASN A 1 143 ? 12.780 9.388 -2.575 1.00 81.38 143 ASN A O 1
ATOM 1150 N N . GLY A 1 144 ? 14.714 8.563 -1.800 1.00 81.38 144 GLY A N 1
ATOM 1151 C CA . GLY A 1 144 ? 14.119 7.791 -0.701 1.00 81.38 144 GLY A CA 1
ATOM 1152 C C . GLY A 1 144 ? 13.408 6.506 -1.133 1.00 81.38 144 GLY A C 1
ATOM 1153 O O . GLY A 1 144 ? 12.600 5.969 -0.380 1.00 81.38 144 GLY A O 1
ATOM 1154 N N . GLY A 1 145 ? 13.684 6.021 -2.343 1.00 87.94 145 GLY A N 1
ATOM 1155 C CA . GLY A 1 145 ? 13.132 4.790 -2.895 1.00 87.94 145 GLY A CA 1
ATOM 1156 C C . GLY A 1 145 ? 14.212 3.839 -3.409 1.00 87.94 145 GLY A C 1
ATOM 1157 O O . GLY A 1 145 ? 15.373 3.874 -3.006 1.00 87.94 145 GLY A O 1
ATOM 1158 N N . ARG A 1 146 ? 13.814 2.955 -4.321 1.00 92.31 146 ARG A N 1
ATOM 1159 C CA . ARG A 1 146 ? 14.694 2.019 -5.034 1.00 92.31 146 ARG A CA 1
ATOM 1160 C C . ARG A 1 146 ? 14.037 1.604 -6.344 1.00 92.31 146 ARG A C 1
ATOM 1162 O O . ARG A 1 146 ? 12.833 1.787 -6.508 1.00 92.31 146 ARG A O 1
ATOM 1169 N N . LEU A 1 147 ? 14.804 0.995 -7.246 1.00 93.50 147 LEU A N 1
ATOM 1170 C CA . LEU A 1 147 ? 14.208 0.322 -8.398 1.00 93.50 147 LEU A CA 1
ATOM 1171 C C . LEU A 1 147 ? 13.288 -0.810 -7.917 1.00 93.50 147 LEU A C 1
ATOM 1173 O O . LEU A 1 147 ? 13.633 -1.562 -6.998 1.00 93.50 147 LEU A O 1
ATOM 1177 N N . VAL A 1 148 ? 12.110 -0.898 -8.530 1.00 92.69 148 VAL A N 1
ATOM 1178 C CA . VAL A 1 148 ? 11.055 -1.838 -8.143 1.00 92.69 148 VAL A CA 1
ATOM 1179 C C . VAL A 1 148 ? 11.368 -3.255 -8.625 1.00 92.69 148 VAL A C 1
ATOM 1181 O O . VAL A 1 148 ? 11.803 -3.446 -9.759 1.00 92.69 148 VAL A O 1
ATOM 1184 N N . ASP A 1 149 ? 11.126 -4.252 -7.775 1.00 94.19 149 ASP A N 1
ATOM 1185 C CA . ASP A 1 149 ? 11.059 -5.655 -8.190 1.00 94.19 149 ASP A CA 1
ATOM 1186 C C . ASP A 1 149 ? 9.613 -6.009 -8.519 1.00 94.19 149 ASP A C 1
ATOM 1188 O O . ASP A 1 149 ? 8.725 -5.746 -7.711 1.00 94.19 149 ASP A O 1
ATOM 1192 N N . ILE A 1 150 ? 9.378 -6.633 -9.671 1.00 93.12 150 ILE A N 1
ATOM 1193 C CA . ILE A 1 150 ? 8.063 -7.182 -10.006 1.00 93.12 150 ILE A CA 1
ATOM 1194 C C . ILE A 1 150 ? 7.976 -8.590 -9.419 1.00 93.12 150 ILE A C 1
ATOM 1196 O O . ILE A 1 150 ? 8.684 -9.502 -9.854 1.00 93.12 150 ILE A O 1
ATOM 1200 N N . VAL A 1 151 ? 7.155 -8.740 -8.381 1.00 92.06 151 VAL A N 1
ATOM 1201 C CA . VAL A 1 151 ? 7.139 -9.957 -7.553 1.00 92.06 151 VAL A CA 1
ATOM 1202 C C . VAL A 1 151 ? 6.199 -11.037 -8.080 1.00 92.06 151 VAL A C 1
ATOM 1204 O O . VAL A 1 151 ? 6.444 -12.216 -7.846 1.00 92.06 151 VAL A O 1
ATOM 1207 N N . ASP A 1 152 ? 5.144 -10.647 -8.790 1.00 92.56 152 ASP A N 1
ATOM 1208 C CA . ASP A 1 152 ? 4.122 -11.538 -9.330 1.00 92.56 152 ASP A CA 1
ATOM 1209 C C . ASP A 1 152 ? 3.426 -10.902 -10.550 1.00 92.56 152 ASP A C 1
ATOM 1211 O O . ASP A 1 152 ? 3.666 -9.739 -10.903 1.00 92.56 152 ASP A O 1
ATOM 1215 N N . LYS A 1 153 ? 2.548 -11.678 -11.196 1.00 94.00 153 LYS A N 1
ATOM 1216 C CA . LYS A 1 153 ? 1.757 -11.227 -12.346 1.00 94.00 153 LYS A CA 1
ATOM 1217 C C . LYS A 1 153 ? 0.815 -10.070 -11.999 1.00 94.00 153 LYS A C 1
ATOM 1219 O O . LYS A 1 153 ? 0.638 -9.164 -12.806 1.00 94.00 153 LYS A O 1
ATOM 1224 N N . ALA A 1 154 ? 0.212 -10.077 -10.811 1.00 94.06 154 ALA A N 1
ATOM 1225 C CA . ALA A 1 154 ? -0.727 -9.029 -10.419 1.00 94.06 154 ALA A CA 1
ATOM 1226 C C . ALA A 1 154 ? -0.017 -7.670 -10.321 1.00 94.06 154 ALA A C 1
ATOM 1228 O O . ALA A 1 154 ? -0.502 -6.674 -10.854 1.00 94.06 154 ALA A O 1
ATOM 1229 N N . MET A 1 155 ? 1.179 -7.634 -9.736 1.00 93.00 155 MET A N 1
ATOM 1230 C CA . MET A 1 155 ? 2.030 -6.453 -9.713 1.00 93.00 155 MET A CA 1
ATOM 1231 C C . MET A 1 155 ? 2.446 -6.036 -11.124 1.00 93.00 155 MET A C 1
ATOM 1233 O O . MET A 1 155 ? 2.421 -4.845 -11.428 1.00 93.00 155 MET A O 1
ATOM 1237 N N . TYR A 1 156 ? 2.799 -6.994 -11.990 1.00 92.44 156 TYR A N 1
ATOM 1238 C CA . TYR A 1 156 ? 3.111 -6.709 -13.391 1.00 92.44 156 TYR A CA 1
ATOM 1239 C C . TYR A 1 156 ? 1.949 -6.007 -14.096 1.00 92.44 156 TYR A C 1
ATOM 1241 O O . TYR A 1 156 ? 2.154 -4.946 -14.677 1.00 92.44 156 TYR A O 1
ATOM 1249 N N . ASP A 1 157 ? 0.734 -6.552 -14.009 1.00 92.69 157 ASP A N 1
ATOM 1250 C CA . ASP A 1 157 ? -0.448 -6.010 -14.686 1.00 92.69 157 ASP A CA 1
ATOM 1251 C C . ASP A 1 157 ? -0.752 -4.579 -14.207 1.00 92.69 157 ASP A C 1
ATOM 1253 O O . ASP A 1 157 ? -1.053 -3.684 -15.004 1.00 92.69 157 ASP A O 1
ATOM 1257 N N . VAL A 1 158 ? -0.633 -4.332 -12.899 1.00 91.06 158 VAL A N 1
ATOM 1258 C CA . VAL A 1 158 ? -0.854 -3.006 -12.313 1.00 91.06 158 VAL A CA 1
ATOM 1259 C C . VAL A 1 158 ? 0.242 -2.024 -12.755 1.00 91.06 158 VAL A C 1
ATOM 1261 O O . VAL A 1 158 ? -0.075 -0.915 -13.188 1.00 91.06 158 VAL A O 1
ATOM 1264 N N . VAL A 1 159 ? 1.519 -2.424 -12.721 1.00 89.81 159 VAL A N 1
ATOM 1265 C CA . VAL A 1 159 ? 2.642 -1.586 -13.179 1.00 89.81 159 VAL A CA 1
ATOM 1266 C C . VAL A 1 159 ? 2.539 -1.299 -14.674 1.00 89.81 159 VAL A C 1
ATOM 1268 O O . VAL A 1 159 ? 2.698 -0.153 -15.081 1.00 89.81 159 VAL A O 1
ATOM 1271 N N . TYR A 1 160 ? 2.221 -2.298 -15.495 1.00 89.44 160 TYR A N 1
ATOM 1272 C CA . TYR A 1 160 ? 2.044 -2.146 -16.936 1.00 89.44 160 TYR A CA 1
ATOM 1273 C C . TYR A 1 160 ? 0.953 -1.119 -17.259 1.00 89.44 160 TYR A C 1
ATOM 1275 O O . TYR A 1 160 ? 1.171 -0.205 -18.057 1.00 89.44 160 TYR A O 1
ATOM 1283 N N . ASN A 1 161 ? -0.204 -1.221 -16.600 1.00 89.50 161 ASN A N 1
ATOM 1284 C CA . ASN A 1 161 ? -1.294 -0.265 -16.781 1.00 89.50 161 ASN A CA 1
ATOM 1285 C C . ASN A 1 161 ? -0.910 1.141 -16.305 1.00 89.50 161 ASN A C 1
ATOM 1287 O O . ASN A 1 161 ? -1.188 2.115 -17.005 1.00 89.50 161 ASN A O 1
ATOM 1291 N N . TYR A 1 162 ? -0.218 1.250 -15.169 1.00 87.06 162 TYR A N 1
ATOM 1292 C CA . TYR A 1 162 ? 0.279 2.526 -14.661 1.00 87.06 162 TYR A CA 1
ATOM 1293 C C . TYR A 1 162 ? 1.274 3.183 -15.630 1.00 87.06 162 TYR A C 1
ATOM 1295 O O . TYR A 1 162 ? 1.129 4.366 -15.938 1.00 87.06 162 TYR A O 1
ATOM 1303 N N . CYS A 1 163 ? 2.220 2.423 -16.196 1.00 85.75 163 CYS A N 1
ATOM 1304 C CA . CYS A 1 163 ? 3.123 2.883 -17.257 1.00 85.75 163 CYS A CA 1
ATOM 1305 C C . CYS A 1 163 ? 2.347 3.380 -18.478 1.00 85.75 163 CYS A C 1
ATOM 1307 O O . CYS A 1 163 ? 2.598 4.477 -18.968 1.00 85.75 163 CYS A O 1
ATOM 1309 N N . ARG A 1 164 ? 1.391 2.577 -18.960 1.00 86.12 164 ARG A N 1
ATOM 1310 C CA . ARG A 1 164 ? 0.597 2.877 -20.156 1.00 86.12 164 ARG A CA 1
ATOM 1311 C C . ARG A 1 164 ? -0.207 4.170 -20.016 1.00 86.12 164 ARG A C 1
ATOM 1313 O O . ARG A 1 164 ? -0.392 4.869 -21.005 1.00 86.12 164 ARG A O 1
ATOM 1320 N N . GLN A 1 165 ? -0.701 4.461 -18.815 1.00 85.50 165 GLN A N 1
ATOM 1321 C CA . GLN A 1 165 ? -1.489 5.661 -18.528 1.00 85.50 165 GLN A CA 1
ATOM 1322 C C . GLN A 1 165 ? -0.623 6.889 -18.236 1.00 85.50 165 GLN A C 1
ATOM 1324 O O . GLN A 1 165 ? -1.035 8.005 -18.536 1.00 85.50 165 GLN A O 1
ATOM 1329 N N . SER A 1 166 ? 0.555 6.688 -17.643 1.00 81.62 166 SER A N 1
ATOM 1330 C CA . SER A 1 166 ? 1.375 7.790 -17.128 1.00 81.62 166 SER A CA 1
ATOM 1331 C C . SER A 1 166 ? 2.430 8.273 -18.120 1.00 81.62 166 SER A C 1
ATOM 1333 O O . SER A 1 166 ? 2.774 9.450 -18.113 1.00 81.62 166 SER A O 1
ATOM 1335 N N . ILE A 1 167 ? 2.974 7.382 -18.954 1.00 81.88 167 ILE A N 1
ATOM 1336 C CA . ILE A 1 167 ? 4.103 7.693 -19.837 1.00 81.88 167 ILE A CA 1
ATOM 1337 C C . ILE A 1 167 ? 3.604 8.257 -21.166 1.00 81.88 167 ILE A C 1
ATOM 1339 O O . ILE A 1 167 ? 2.777 7.657 -21.852 1.00 81.88 167 ILE A O 1
ATOM 1343 N N . VAL A 1 168 ? 4.186 9.382 -21.582 1.00 81.50 168 VAL A N 1
ATOM 1344 C CA . VAL A 1 168 ? 3.962 9.947 -22.916 1.00 81.50 168 VAL A CA 1
ATOM 1345 C C . VAL A 1 168 ? 4.911 9.277 -23.915 1.00 81.50 168 VAL A C 1
ATOM 1347 O O . VAL A 1 168 ? 6.115 9.525 -23.915 1.00 81.50 168 VAL A O 1
ATOM 1350 N N . PHE A 1 169 ? 4.370 8.413 -24.776 1.00 78.81 169 PHE A N 1
ATOM 1351 C CA . PHE A 1 169 ? 5.152 7.618 -25.736 1.00 78.81 169 PHE A CA 1
ATOM 1352 C C . PHE A 1 169 ? 5.722 8.432 -26.912 1.00 78.81 169 PHE A C 1
ATOM 1354 O O . PHE A 1 169 ? 6.761 8.073 -27.466 1.00 78.81 169 PHE A O 1
ATOM 1361 N N . GLY A 1 170 ? 5.082 9.544 -27.287 1.00 79.06 170 GLY A N 1
ATOM 1362 C CA . GLY A 1 170 ? 5.489 10.322 -28.460 1.00 79.06 170 GLY A CA 1
ATOM 1363 C C . GLY A 1 170 ? 5.474 9.465 -29.732 1.00 79.06 170 GLY A C 1
ATOM 1364 O O . GLY A 1 170 ? 4.470 8.824 -30.029 1.00 79.06 170 GLY A O 1
ATOM 1365 N N . SER A 1 171 ? 6.583 9.452 -30.475 1.00 82.56 171 SER A N 1
ATOM 1366 C CA . SER A 1 171 ? 6.768 8.609 -31.667 1.00 82.56 171 SER A CA 1
ATOM 1367 C C . SER A 1 171 ? 7.222 7.177 -31.367 1.00 82.56 171 SER A C 1
ATOM 1369 O O . SER A 1 171 ? 7.300 6.366 -32.288 1.00 82.56 171 SER A O 1
ATOM 1371 N N . ASP A 1 172 ? 7.569 6.854 -30.119 1.00 81.44 172 ASP A N 1
ATOM 1372 C CA . ASP A 1 172 ? 8.118 5.542 -29.782 1.00 81.44 172 ASP A CA 1
ATOM 1373 C C . ASP A 1 172 ? 7.006 4.518 -29.549 1.00 81.44 172 ASP A C 1
ATOM 1375 O O . ASP A 1 172 ? 6.065 4.758 -28.797 1.00 81.44 172 ASP A O 1
ATOM 1379 N N . GLY A 1 173 ? 7.143 3.329 -30.139 1.00 82.75 173 GLY A N 1
ATOM 1380 C CA . GLY A 1 173 ? 6.203 2.222 -29.919 1.00 82.75 173 GLY A CA 1
ATOM 1381 C C . GLY A 1 173 ? 6.381 1.500 -28.578 1.00 82.75 173 GLY A C 1
ATOM 1382 O O . GLY A 1 173 ? 5.569 0.646 -28.231 1.00 82.75 173 GLY A O 1
ATOM 1383 N N . TYR A 1 174 ? 7.450 1.797 -27.833 1.00 84.25 174 TYR A N 1
ATOM 1384 C CA . TYR A 1 174 ? 7.740 1.182 -26.541 1.00 84.25 174 TYR A CA 1
ATOM 1385 C C . TYR A 1 174 ? 8.632 2.078 -25.677 1.00 84.25 174 TYR A C 1
ATOM 1387 O O . TYR A 1 174 ? 9.314 2.977 -26.163 1.00 84.25 174 TYR A O 1
ATOM 1395 N N . VAL A 1 175 ? 8.681 1.772 -24.382 1.00 82.25 175 VAL A N 1
ATOM 1396 C CA . VAL A 1 175 ? 9.664 2.320 -23.443 1.00 82.25 175 VAL A CA 1
ATOM 1397 C C . VAL A 1 175 ? 10.322 1.183 -22.677 1.00 82.25 175 VAL A C 1
ATOM 1399 O O . VAL A 1 175 ? 9.723 0.128 -22.472 1.00 82.25 175 VAL A O 1
ATOM 1402 N N . ARG A 1 176 ? 11.575 1.383 -22.270 1.00 85.81 176 ARG A N 1
ATOM 1403 C CA . ARG A 1 176 ? 12.303 0.451 -21.404 1.00 85.81 176 ARG A CA 1
ATOM 1404 C C . ARG A 1 176 ? 12.500 1.109 -20.053 1.00 85.81 176 ARG A C 1
ATOM 1406 O O . ARG A 1 176 ? 12.942 2.252 -19.989 1.00 85.81 176 ARG A O 1
ATOM 1413 N N . ILE A 1 177 ? 12.177 0.382 -18.994 1.00 87.06 177 ILE A N 1
ATOM 1414 C CA . ILE A 1 177 ? 12.227 0.876 -17.620 1.00 87.06 177 ILE A CA 1
ATOM 1415 C C . ILE A 1 177 ? 13.159 -0.041 -16.839 1.00 87.06 177 ILE A C 1
ATOM 1417 O O . ILE A 1 177 ? 13.073 -1.264 -16.955 1.00 87.06 177 ILE A O 1
ATOM 1421 N N . TRP A 1 178 ? 14.067 0.546 -16.062 1.00 91.00 178 TRP A N 1
ATOM 1422 C CA . TRP A 1 178 ? 14.932 -0.231 -15.184 1.00 91.00 178 TRP A CA 1
ATOM 1423 C C . TRP A 1 178 ? 14.143 -0.781 -13.999 1.00 91.00 178 TRP A C 1
ATOM 1425 O O . TRP A 1 178 ? 13.429 -0.046 -13.320 1.00 91.00 178 TRP A O 1
ATOM 1435 N N . LEU A 1 179 ? 14.323 -2.072 -13.736 1.00 92.44 179 LEU A N 1
ATOM 1436 C CA . LEU A 1 179 ? 13.804 -2.760 -12.559 1.00 92.44 179 LEU A CA 1
ATOM 1437 C C . LEU A 1 179 ? 14.940 -3.062 -11.574 1.00 92.44 179 LEU A C 1
ATOM 1439 O O . LEU A 1 179 ? 16.129 -3.016 -11.916 1.00 92.44 179 LEU A O 1
ATOM 1443 N N . GLY A 1 180 ? 14.563 -3.352 -10.330 1.00 93.81 180 GLY A N 1
ATOM 1444 C CA . GLY A 1 180 ? 15.481 -3.805 -9.286 1.00 93.81 180 GLY A CA 1
ATOM 1445 C C . GLY A 1 180 ? 16.025 -5.199 -9.576 1.00 93.81 180 GLY A C 1
ATOM 1446 O O . GLY A 1 180 ? 17.195 -5.474 -9.293 1.00 93.81 180 GLY A O 1
ATOM 1447 N N . SER A 1 181 ? 15.213 -6.027 -10.229 1.00 94.12 181 SER A N 1
ATOM 1448 C CA . SER A 1 181 ? 15.540 -7.399 -10.580 1.00 94.12 181 SER A CA 1
ATOM 1449 C C . SER A 1 181 ? 16.649 -7.503 -11.629 1.00 94.12 181 SER A C 1
ATOM 1451 O O . SER A 1 181 ? 16.965 -6.562 -12.365 1.00 94.12 181 SER A O 1
ATOM 1453 N N . SER A 1 182 ? 17.260 -8.680 -11.692 1.00 94.12 182 SER A N 1
ATOM 1454 C CA . SER A 1 182 ? 18.163 -9.097 -12.758 1.00 94.12 182 SER A CA 1
ATOM 1455 C C . SER A 1 182 ? 17.555 -10.258 -13.537 1.00 94.12 182 SER A C 1
ATOM 1457 O O . SER A 1 182 ? 16.755 -11.028 -13.010 1.00 94.12 182 SER A O 1
ATOM 1459 N N . TYR A 1 183 ? 17.949 -10.380 -14.800 1.00 93.31 183 TYR A N 1
ATOM 1460 C CA . TYR A 1 183 ? 17.584 -11.494 -15.666 1.00 93.31 183 TYR A CA 1
ATOM 1461 C C . TYR A 1 183 ? 18.843 -12.286 -16.019 1.00 93.31 183 TYR A C 1
ATOM 1463 O O . TYR A 1 183 ? 19.856 -11.694 -16.404 1.00 93.31 183 TYR A O 1
ATOM 1471 N N . ASN A 1 184 ? 18.785 -13.609 -15.870 1.00 94.31 184 ASN A N 1
ATOM 1472 C CA . ASN A 1 184 ? 19.845 -14.515 -16.289 1.00 94.31 184 ASN A CA 1
ATOM 1473 C C . ASN A 1 184 ? 19.415 -15.266 -17.561 1.00 94.31 184 ASN A C 1
ATOM 1475 O O . ASN A 1 184 ? 18.580 -16.163 -17.461 1.00 94.31 184 ASN A O 1
ATOM 1479 N N . PRO A 1 185 ? 20.011 -14.971 -18.731 1.00 93.44 185 PRO A N 1
ATOM 1480 C CA . PRO A 1 185 ? 19.627 -15.606 -19.989 1.00 93.44 185 PRO A CA 1
ATOM 1481 C C . PRO A 1 185 ? 20.063 -17.072 -20.099 1.00 93.44 185 PRO A C 1
ATOM 1483 O O . PRO A 1 185 ? 19.526 -17.799 -20.922 1.00 93.44 185 PRO A O 1
ATOM 1486 N N . ALA A 1 186 ? 21.040 -17.519 -19.302 1.00 96.00 186 ALA A N 1
ATOM 1487 C CA . ALA A 1 186 ? 21.493 -18.910 -19.339 1.00 96.00 186 ALA A CA 1
ATOM 1488 C C . ALA A 1 186 ? 20.508 -19.857 -18.640 1.00 96.00 186 ALA A C 1
ATOM 1490 O O . ALA A 1 186 ? 20.437 -21.034 -18.982 1.00 96.00 186 ALA A O 1
ATOM 1491 N N . THR A 1 187 ? 19.780 -19.347 -17.645 1.00 94.12 187 THR A N 1
ATOM 1492 C CA . THR A 1 187 ? 18.817 -20.119 -16.848 1.00 94.12 187 THR A CA 1
ATOM 1493 C C . THR A 1 187 ? 17.375 -19.689 -17.076 1.00 94.12 187 THR A C 1
ATOM 1495 O O . THR A 1 187 ? 16.489 -20.283 -16.476 1.00 94.12 187 THR A O 1
ATOM 1498 N N . ASP A 1 188 ? 17.149 -18.675 -17.914 1.00 93.31 188 ASP A N 1
ATOM 1499 C CA . ASP A 1 188 ? 15.831 -18.112 -18.207 1.00 93.31 188 ASP A CA 1
ATOM 1500 C C . ASP A 1 188 ? 15.064 -17.711 -16.931 1.00 93.31 188 ASP A C 1
ATOM 1502 O O . ASP A 1 188 ? 13.895 -18.025 -16.731 1.00 93.31 188 ASP A O 1
ATOM 1506 N N . THR A 1 189 ? 15.771 -17.069 -15.992 1.00 94.69 189 THR A N 1
ATOM 1507 C CA . THR A 1 189 ? 15.222 -16.741 -14.667 1.00 94.69 189 THR A CA 1
ATOM 1508 C C . THR A 1 189 ? 15.383 -15.272 -14.316 1.00 94.69 189 THR A C 1
ATOM 1510 O O . THR A 1 189 ? 16.457 -14.691 -14.507 1.00 94.69 189 THR A O 1
ATOM 1513 N N . VAL A 1 190 ? 14.353 -14.706 -13.686 1.00 95.06 190 VAL A N 1
ATOM 1514 C CA . VAL A 1 190 ? 14.397 -13.382 -13.057 1.00 95.06 190 VAL A CA 1
ATOM 1515 C C . VAL A 1 190 ? 14.643 -13.528 -11.560 1.00 95.06 190 VAL A C 1
ATOM 1517 O O . VAL A 1 190 ? 13.958 -14.290 -10.881 1.00 95.06 1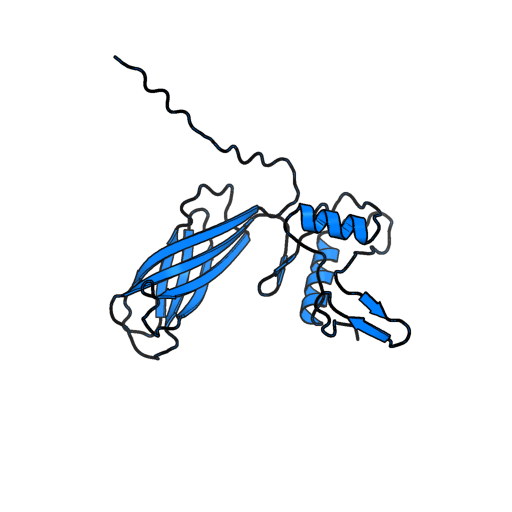90 VAL A O 1
ATOM 1520 N N . THR A 1 191 ? 15.584 -12.748 -11.034 1.00 96.12 191 THR A N 1
ATOM 1521 C CA . THR A 1 191 ? 15.909 -12.696 -9.605 1.00 96.12 191 THR A CA 1
ATOM 1522 C C . THR A 1 191 ? 15.658 -11.289 -9.085 1.00 96.12 191 THR A C 1
ATOM 1524 O O . THR A 1 191 ? 16.198 -10.317 -9.610 1.00 96.12 191 THR A O 1
ATOM 1527 N N . GLN A 1 192 ? 14.829 -11.163 -8.054 1.00 95.00 192 GLN A N 1
ATOM 1528 C CA . GLN A 1 192 ? 14.572 -9.901 -7.359 1.00 95.00 192 GLN A CA 1
ATOM 1529 C C . GLN A 1 192 ? 15.844 -9.384 -6.674 1.00 95.00 192 GLN A C 1
ATOM 1531 O O . GLN A 1 192 ? 16.763 -10.148 -6.372 1.00 95.00 192 GLN A O 1
ATOM 1536 N N . SER A 1 193 ? 15.881 -8.099 -6.322 1.00 93.00 193 SER A N 1
ATOM 1537 C CA . SER A 1 193 ? 17.033 -7.496 -5.639 1.00 93.00 193 SER A CA 1
ATOM 1538 C C . SER A 1 193 ? 17.345 -8.120 -4.268 1.00 93.00 193 SER A C 1
ATOM 1540 O O . SER A 1 193 ? 18.446 -7.950 -3.753 1.00 93.00 193 SER A O 1
ATOM 1542 N N . ASN A 1 194 ? 16.388 -8.829 -3.662 1.00 91.94 194 ASN A N 1
ATOM 1543 C CA . ASN A 1 194 ? 16.550 -9.566 -2.403 1.00 91.94 194 ASN A CA 1
ATOM 1544 C C . ASN A 1 194 ? 17.006 -11.031 -2.595 1.00 91.94 194 ASN A C 1
ATOM 1546 O O . ASN A 1 194 ? 17.060 -11.780 -1.621 1.00 91.94 194 ASN A O 1
ATOM 1550 N N . GLY A 1 195 ? 17.283 -11.456 -3.832 1.00 93.69 195 GLY A N 1
ATOM 1551 C CA . GLY A 1 195 ? 17.710 -12.816 -4.168 1.00 93.69 195 GLY A CA 1
ATOM 1552 C C . GLY A 1 195 ? 16.581 -13.833 -4.371 1.00 93.69 195 GLY A C 1
ATOM 1553 O O . GLY A 1 195 ? 16.865 -14.970 -4.741 1.00 93.69 195 GLY A O 1
ATOM 1554 N N . LYS A 1 196 ? 15.311 -13.468 -4.157 1.00 94.62 196 LYS A N 1
ATOM 1555 C CA . LYS A 1 196 ? 14.163 -14.356 -4.412 1.00 94.62 196 LYS A CA 1
ATOM 1556 C C . LYS A 1 196 ? 13.824 -14.425 -5.909 1.00 94.62 196 LYS A C 1
ATOM 1558 O O . LYS A 1 196 ? 14.137 -13.481 -6.637 1.00 94.62 196 LYS A O 1
ATOM 1563 N N . PRO A 1 197 ? 13.136 -15.484 -6.375 1.00 94.25 197 PRO A N 1
ATOM 1564 C CA . PRO A 1 197 ? 12.595 -15.529 -7.733 1.00 94.25 197 PRO A CA 1
ATOM 1565 C C . PRO A 1 197 ? 11.660 -14.344 -8.008 1.00 94.25 197 PRO A C 1
ATOM 1567 O O . PRO A 1 197 ? 10.833 -13.996 -7.164 1.00 94.25 197 PRO A O 1
ATOM 1570 N N . GLY A 1 198 ? 11.811 -13.701 -9.161 1.00 91.06 198 GLY A N 1
ATOM 1571 C CA . GLY A 1 198 ? 10.921 -12.645 -9.649 1.00 91.06 198 GLY A CA 1
ATOM 1572 C C . GLY A 1 198 ? 9.954 -13.156 -10.713 1.00 91.06 198 GLY A C 1
ATOM 1573 O O . GLY A 1 198 ? 10.070 -14.288 -11.180 1.00 91.06 198 GLY A O 1
ATOM 1574 N N . TYR A 1 199 ? 9.007 -12.307 -11.110 1.00 93.12 199 TYR A N 1
ATOM 1575 C CA . TYR A 1 199 ? 8.093 -12.627 -12.205 1.00 93.12 199 TYR A CA 1
ATOM 1576 C C . TYR A 1 199 ? 8.829 -12.594 -13.553 1.00 93.12 199 TYR A C 1
ATOM 1578 O O . TYR A 1 199 ? 9.490 -11.603 -13.871 1.00 93.12 199 TYR A O 1
ATOM 1586 N N . HIS A 1 200 ? 8.712 -13.668 -14.337 1.00 89.75 200 HIS A N 1
ATOM 1587 C CA . HIS A 1 200 ? 9.388 -13.841 -15.629 1.00 89.75 200 HIS A CA 1
ATOM 1588 C C . HIS A 1 200 ? 8.414 -13.854 -16.825 1.00 89.75 200 HIS A C 1
ATOM 1590 O O . HIS A 1 200 ? 8.731 -14.389 -17.877 1.00 89.75 200 HIS A O 1
ATOM 1596 N N . GLY A 1 201 ? 7.234 -13.237 -16.688 1.00 81.88 201 GLY A N 1
ATOM 1597 C CA . GLY A 1 201 ? 6.212 -13.312 -17.736 1.00 81.88 201 GLY A CA 1
ATOM 1598 C C . GLY A 1 201 ? 5.622 -14.719 -17.873 1.00 81.88 201 GLY A C 1
ATOM 1599 O O . GLY A 1 201 ? 6.125 -15.671 -17.277 1.00 81.88 201 GLY A O 1
ATOM 1600 N N . ASP A 1 202 ? 4.530 -14.816 -18.626 1.00 65.75 202 ASP A N 1
ATOM 1601 C CA . ASP A 1 202 ? 3.938 -16.083 -19.073 1.00 65.75 202 ASP A CA 1
ATOM 1602 C C . ASP A 1 202 ? 4.180 -16.262 -20.579 1.00 65.75 202 ASP A C 1
ATOM 1604 O O . ASP A 1 202 ? 4.166 -15.229 -21.297 1.00 65.75 202 ASP A O 1
#

Secondary structure (DSSP, 8-state):
----------------S----EEEEEEEEEEEEEEESEEEEEEE--S--SS--SEEEEEEEESSTTS---EEEEEEEE-SSEEEEEEEESS-SEEEEEEEEEEEEEEEESS-EEETTEEE--S-SS------HHHHHHHHHHTT--PPP--SHHHHHHHHHHHHHH---TT-S------SSEEETTTTEEE-TTSSBPP---

pLDDT: mean 85.31, std 16.77, range [29.12, 98.38]

InterPro domains:
  IPR016186 C-type lectin-like/link domain superfamily [G3DSA:3.10.100.10] (102-201)
  IPR016187 C-type lectin fold [SSF56436] (78-197)

Foldseek 3Di:
DDDDDPPPPPPPPPPPVFLDKDKDKDKDKDWDWDQWQKDKDKAFRPDQAPFWFPDKDKAKDFPPNVDPWHWDWDFDATGRGITMIMIGTPVDGGIDDTGMMMMIMMTIHGQFDDDPPDTGHDRAQEDDDDDDQVVVQVVQVVSVHGFAFAADVVSVVRVVVSNVVRHDQDPHPDDDDDHQWDADPVVLFIAHVVRHTGDNDD

Radius of gyration: 21.86 Å; chains: 1; bounding box: 44×67×59 Å

Sequence (202 aa):
MKCIWFVLLVEVMSVVDSHRPLTNGGSYEVSLFSTKAKSIAEVIYMMCLPKVPDYVHATARPSNPSLPHKFNVTILEIKKLSFIVEIERVDQATGWDRMPITVDWFSYIGNGLVYQNLILWFPDATNRTTMNRNTASKYCIDNGGRLVDIVDKAMYDVVYNYCRQSIVFGSDGYVRIWLGSSYNPATDTVTQSNGKPGYHGD